Protein 4MI8 (pdb70)

Sequence (313 aa):
SHKKSGTYWATLITAFLKTVSKVEELDCVDSAVLVDVSKIITLTQEFRRHYDSVYRADYGPALKNWKRDLSKLFTSLFVDVINSGRIVGFFDVGRYVCEEVLCPGSWTEDHELLNDCMTHFFIENNLMNHFPLEDSHKKSGTYWATLITAFLKTVSKVEELDCVDSAVLVDVSKIITLTQEFRRHYDSVYRADYGPALKNWKRDLSKLFTSLFVDVINSGRIVGFFDVGRYVCEEVLCPGSWTEDHELLNDCMTHFFIENNLMNHFPLEDHTMENLSRRLKVTEALFDIMSSGTMENLSRRLKVTEALFDIMS

CATH classification: 1.10.437.10

Nearest PDB structures (foldseek):
  4mi8-assembly1_A  TM=1.007E+00  e=7.059E-20  Murid gammaherpesvirus 4
  4mi8-assembly3_B  TM=1.003E+00  e=2.340E-19  Murid gammaherpesvirus 4
  4mi8-assembly3_B-2  TM=1.003E+00  e=2.340E-19  Murid gammaherpesvirus 4
  3bl2-assembly2_B  TM=9.448E-01  e=1.202E-15  Murid gammaherpesvirus 4
  2abo-assembly1_A  TM=8.557E-01  e=5.336E-13  Murid gammaherpesvirus 4

Foldseek 3Di:
DFFDDLVVVLVLLLVLLCVLLQNDDLVRDDPQSSVVSVVLVVLLVVLVVVVVVVDPDDCPVVCLVCVVCVLVVLCVLPVVHQAVSSVSVNVNSLSCCSNPNDDGSDCDPVSVVSSCSSSVCCVVVVSSVHDTDDD/DFQDDLVVVLVLLLCLLCVLLVQDDLVRDDPLSSVVSVVLVVLLVVLVVVVVVVDDDDCPVVCVPCLPCVLVVLCVLPVPHQAVNSVSVVSNVSSCCSNPPDDGNDCDPVSVVSSCSSSVVCVVVVSSRHDDDDDD/DVVVVVVVVVVVVCVVPVDD/DVVVVVVVVVVVVVVCVVPPPD

Secondary structure (DSSP, 8-state):
-B---HHHHHHHHHHHHHHHHT-S-GGGS-HHHHHHHHHHHHHHHHHHHHHHHH-SS-STTTGGGHHHHHHHHHHHHHHS---HHHHHHHHHHHHHIIIIISPTT---HHHHHHHHHHHHHHHHTTGGGG--B--/-B---HHHHHHHHHHHHHHHHT-S-GGGS-HHHHHHHHHHHHHHHHHHHHHHHH-SS-SHHHHTTHHHHHHHHHHHHTSS---HHHHHHHHHHHHHIIIIISPTT---HHHHHHHHHHHHHHHHTTGGGG--B---/-HHHHHHHHHHHHHHHTTT-/--HHHHHHHHHHHHHHHHTTT-

GO terms:
  GO:0030430 host cell cytoplasm (C, EXP)
  GO:0005515 protein binding (F, IPI)

InterPro domains:
  IPR029450 Apoptosis regulator M11 [PF15286] (8-133)
  IPR036834 Bcl-2-like superfamily [G3DSA:1.10.437.10] (1-142)
  IPR036834 Bcl-2-like superfamily [SSF56854] (6-136)

Solvent-accessible surface area: 15278 Å² total; per-residue (Å²): 86,117,118,48,57,20,111,54,0,34,68,0,0,30,7,0,0,8,22,11,4,167,0,26,76,111,133,28,15,87,89,55,9,46,93,9,1,57,72,2,31,68,47,0,90,79,0,41,175,59,3,84,92,73,35,241,50,76,2,16,62,5,3,131,71,10,108,225,41,4,61,147,0,0,73,16,0,12,113,92,61,50,45,50,0,13,0,3,0,0,0,0,0,0,19,13,0,2,76,111,54,11,32,88,31,0,2,8,104,57,0,54,79,0,17,68,33,0,18,94,16,0,70,142,62,64,0,7,80,75,8,70,0,116,131,77,106,112,43,61,20,112,52,0,32,66,0,0,24,10,0,0,0,24,12,4,170,0,24,85,102,137,33,23,93,84,29,10,45,87,2,1,58,76,2,30,70,46,0,90,82,1,38,176,60,2,85,95,72,34,253,51,77,2,17,72,10,0,166,68,14,126,170,14,3,60,80,1,0,79,16,1,15,109,91,58,56,46,49,0,14,0,3,0,0,0,0,0,0,20,13,0,2,74,107,61,19,37,81,23,0,2,18,129,41,0,60,80,0,17,96,35,0,24,113,23,0,62,121,53,72,0,10,75,69,8,69,0,104,80,125,106,31,111,75,6,0,150,63,0,46,48,0,11,61,73,47,34,113,160,138,70,60,71,7,85,67,7,0,150,62,1,40,48,1,11,59,74,44,36,115,168,134

Organism: Murid herpesvirus 4 (NCBI:txid33708)

B-factor: mean 45.77, std 19.41, range [19.36, 130.35]

Structure (mmCIF, N/CA/C/O backbone):
data_4MI8
#
_entry.id   4MI8
#
_cell.length_a   70.598
_cell.length_b   140.844
_cell.length_c   54.038
_cell.angle_alpha   90.00
_cell.angle_beta   127.81
_cell.angle_gamma   90.00
#
_symmetry.space_group_name_H-M   'C 1 2 1'
#
loop_
_entity.id
_entity.type
_entity.pdbx_description
1 polymer 'Bcl-2 homolog (Gene 16?)'
2 polymer Beclin-1
3 non-polymer 'SULFATE ION'
4 water water
#
loop_
_atom_site.group_PDB
_atom_site.id
_atom_site.type_symbol
_atom_site.label_atom_id
_atom_site.label_alt_id
_atom_site.label_comp_id
_atom_site.label_asym_id
_atom_site.label_entity_id
_atom_site.label_seq_id
_atom_site.pdbx_PDB_ins_code
_atom_site.Cartn_x
_atom_site.Cartn_y
_atom_site.Cartn_z
_atom_site.occupancy
_atom_site.B_iso_or_equiv
_atom_site.auth_seq_id
_atom_site.auth_comp_id
_atom_site.auth_asym_id
_atom_site.auth_atom_id
_atom_site.pdbx_PDB_model_num
ATOM 1 N N . SER A 1 3 ? -26.601 43.656 10.158 1.00 94.69 2 SER A N 1
ATOM 2 C CA . SER A 1 3 ? -25.166 43.441 9.821 1.00 100.73 2 SER A CA 1
ATOM 3 C C . SER A 1 3 ? -24.973 42.932 8.386 1.00 102.82 2 SER A C 1
ATOM 4 O O . SER A 1 3 ? -25.752 42.099 7.918 1.00 104.64 2 SER A O 1
ATOM 7 N N . HIS A 1 4 ? -23.919 43.415 7.715 1.00 100.59 3 HIS A N 1
ATOM 8 C CA . HIS A 1 4 ? -23.594 43.029 6.323 1.00 98.03 3 HIS A CA 1
ATOM 9 C C . HIS A 1 4 ? -22.135 43.248 5.991 1.00 89.75 3 HIS A C 1
ATOM 10 O O . HIS A 1 4 ? -21.379 43.848 6.764 1.00 81.16 3 HIS A O 1
ATOM 17 N N . LYS A 1 5 ? -21.749 42.838 4.789 1.00 85.39 4 LYS A N 1
ATOM 18 C CA . LYS A 1 5 ? -20.409 43.016 4.268 1.00 80.36 4 LYS A CA 1
ATOM 19 C C . LYS A 1 5 ? -20.007 44.477 4.206 1.00 80.26 4 LYS A C 1
ATOM 20 O O . LYS A 1 5 ? -20.789 45.308 3.807 1.00 79.32 4 LYS A O 1
ATOM 26 N N . LYS A 1 6 ? -18.770 44.780 4.562 1.00 74.25 5 LYS A N 1
ATOM 27 C CA . LYS A 1 6 ? -18.275 46.136 4.423 1.00 69.96 5 LYS A CA 1
ATOM 28 C C . LYS A 1 6 ? -17.160 46.220 3.403 1.00 65.33 5 LYS A C 1
ATOM 29 O O . LYS A 1 6 ? -16.608 45.235 2.987 1.00 64.45 5 LYS A O 1
ATOM 35 N N . SER A 1 7 ? -16.846 47.429 2.998 1.00 64.45 6 SER A N 1
ATOM 36 C CA . SER A 1 7 ? -15.929 47.654 1.912 1.00 62.83 6 SER A CA 1
ATOM 37 C C . SER A 1 7 ? -14.502 47.508 2.326 1.00 58.86 6 SER A C 1
ATOM 38 O O . SER A 1 7 ? -14.189 47.623 3.471 1.00 54.16 6 SER A O 1
ATOM 41 N N . GLY A 1 8 ? -13.648 47.273 1.346 1.00 58.84 7 GLY A N 1
ATOM 42 C CA . GLY A 1 8 ? -12.232 47.252 1.551 1.00 56.49 7 GLY A CA 1
ATOM 43 C C . GLY A 1 8 ? -11.759 48.561 2.097 1.00 56.61 7 GLY A C 1
ATOM 44 O O . GLY A 1 8 ? -10.837 48.606 2.872 1.00 57.55 7 GLY A O 1
ATOM 45 N N . THR A 1 9 ? -12.401 49.632 1.682 1.00 55.52 8 THR A N 1
ATOM 46 C CA . THR A 1 9 ? -12.042 50.949 2.147 1.00 54.15 8 THR A CA 1
ATOM 47 C C . THR A 1 9 ? -12.288 51.065 3.630 1.00 50.64 8 THR A C 1
ATOM 48 O O . THR A 1 9 ? -11.473 51.542 4.365 1.00 51.35 8 THR A O 1
ATOM 52 N N . TYR A 1 10 ? -13.452 50.656 4.054 1.00 48.83 9 TYR A N 1
ATOM 53 C CA . TYR A 1 10 ? -13.796 50.656 5.470 1.00 45.15 9 TYR A CA 1
ATOM 54 C C . TYR A 1 10 ? -12.857 49.754 6.296 1.00 42.06 9 TYR A C 1
ATOM 55 O O . TYR A 1 10 ? -12.408 50.125 7.404 1.00 38.48 9 TYR A O 1
ATOM 64 N N . TRP A 1 11 ? -12.532 48.595 5.737 1.00 40.19 10 TRP A N 1
ATOM 65 C CA . TRP A 1 11 ? -11.749 47.625 6.422 1.00 37.71 10 TRP A CA 1
ATOM 66 C C . TRP A 1 11 ? -10.334 48.049 6.592 1.00 37.60 10 TRP A C 1
ATOM 67 O O . TRP A 1 11 ? -9.755 47.743 7.636 1.00 34.50 10 TRP A O 1
ATOM 78 N N . ALA A 1 12 ? -9.768 48.780 5.610 1.00 37.84 11 ALA A N 1
ATOM 79 C CA . ALA A 1 12 ? -8.435 49.367 5.745 1.00 35.36 11 ALA A CA 1
ATOM 80 C C . ALA A 1 12 ? -8.396 50.305 6.941 1.00 35.23 11 ALA A C 1
ATOM 81 O O . ALA A 1 12 ? -7.440 50.321 7.706 1.00 35.41 11 ALA A O 1
ATOM 83 N N . THR A 1 13 ? -9.416 51.132 7.076 1.00 34.11 12 THR A N 1
ATOM 84 C CA . THR A 1 13 ? -9.543 52.017 8.247 1.00 36.01 12 THR A CA 1
ATOM 85 C C . THR A 1 13 ? -9.609 51.223 9.572 1.00 31.55 12 THR A C 1
ATOM 86 O O . THR A 1 13 ? -8.926 51.538 10.579 1.00 29.84 12 THR A O 1
ATOM 90 N N . LEU A 1 14 ? -10.433 50.181 9.541 1.00 31.50 13 LEU A N 1
ATOM 91 C CA . LEU A 1 14 ? -10.751 49.410 10.721 1.00 29.63 13 LEU A CA 1
ATOM 92 C C . LEU A 1 14 ? -9.494 48.645 11.156 1.00 29.22 13 LEU A C 1
ATOM 93 O O . LEU A 1 14 ? -9.154 48.584 12.363 1.00 29.60 13 LEU A O 1
ATOM 98 N N . ILE A 1 15 ? -8.753 48.095 10.190 1.00 29.08 14 ILE A N 1
ATOM 99 C CA . ILE A 1 15 ? -7.523 47.389 10.551 1.00 27.82 14 ILE A CA 1
ATOM 100 C C . ILE A 1 15 ? -6.475 48.280 11.244 1.00 28.48 14 ILE A C 1
ATOM 101 O O . ILE A 1 15 ? -5.764 47.884 12.257 1.00 26.65 14 ILE A O 1
ATOM 106 N N . THR A 1 16 ? -6.314 49.493 10.686 1.00 29.66 15 THR A N 1
ATOM 107 C CA . THR A 1 16 ? -5.337 50.397 11.260 1.00 30.29 15 THR A CA 1
ATOM 108 C C . THR A 1 16 ? -5.814 50.812 12.668 1.00 30.81 15 THR A C 1
ATOM 109 O O . THR A 1 16 ? -5.012 50.903 13.592 1.00 31.92 15 THR A O 1
ATOM 113 N N . ALA A 1 17 ? -7.113 51.091 12.835 1.00 30.04 16 ALA A N 1
ATOM 114 C CA . ALA A 1 17 ? -7.612 51.517 14.153 1.00 29.93 16 ALA A CA 1
ATOM 115 C C . ALA A 1 17 ? -7.468 50.334 15.109 1.00 28.70 16 ALA A C 1
ATOM 116 O O . ALA A 1 17 ? -7.081 50.534 16.266 1.00 29.62 16 ALA A O 1
ATOM 118 N N . PHE A 1 18 ? -7.611 49.095 14.583 1.00 27.49 17 PHE A N 1
ATOM 119 C CA . PHE A 1 18 ? -7.457 47.879 15.414 1.00 25.71 17 PHE A CA 1
ATOM 120 C C . PHE A 1 18 ? -6.029 47.813 15.900 1.00 26.68 17 PHE A C 1
ATOM 121 O O . PHE A 1 18 ? -5.825 47.665 17.103 1.00 27.41 17 PHE A O 1
ATOM 129 N N . LEU A 1 19 ? -5.059 47.918 14.988 1.00 26.72 18 LEU A N 1
ATOM 130 C CA . LEU A 1 19 ? -3.617 47.843 15.365 1.00 29.59 18 LEU A CA 1
ATOM 131 C C . LEU A 1 19 ? -3.170 49.013 16.291 1.00 31.78 18 LEU A C 1
ATOM 132 O O . LEU A 1 19 ? -2.366 48.809 17.229 1.00 35.34 18 LEU A O 1
ATOM 137 N N . LYS A 1 20 ? -3.664 50.214 16.032 1.00 31.91 19 LYS A N 1
ATOM 138 C CA . LYS A 1 20 ? -3.261 51.382 16.850 1.00 35.98 19 LYS A CA 1
ATOM 139 C C . LYS A 1 20 ? -3.828 51.183 18.242 1.00 40.90 19 LYS A C 1
ATOM 140 O O . LYS A 1 20 ? -3.119 51.429 19.246 1.00 45.63 19 LYS A O 1
ATOM 146 N N . THR A 1 21 ? -5.079 50.695 18.316 1.00 38.74 20 THR A N 1
ATOM 147 C CA . THR A 1 21 ? -5.724 50.459 19.625 1.00 39.47 20 THR A CA 1
ATOM 148 C C . THR A 1 21 ? -4.953 49.430 20.423 1.00 40.37 20 THR A C 1
ATOM 149 O O . THR A 1 21 ? -4.685 49.682 21.570 1.00 44.19 20 THR A O 1
ATOM 153 N N . VAL A 1 22 ? -4.609 48.268 19.853 1.00 38.48 21 VAL A N 1
ATOM 154 C CA . VAL A 1 22 ? -3.942 47.227 20.624 1.00 33.98 21 VAL A CA 1
ATOM 155 C C . VAL A 1 22 ? -2.482 47.613 20.872 1.00 41.63 21 VAL A C 1
ATOM 156 O O . VAL A 1 22 ? -1.836 47.126 21.825 1.00 41.55 21 VAL A O 1
ATOM 160 N N . SER A 1 23 ? -1.944 48.496 20.023 1.00 44.80 22 SER A N 1
ATOM 161 C CA . SER A 1 23 ? -0.633 49.109 20.302 1.00 47.13 22 SER A CA 1
ATOM 162 C C . SER A 1 23 ? -0.673 50.293 21.285 1.00 50.96 22 SER A C 1
ATOM 163 O O . SER A 1 23 ? 0.366 50.765 21.747 1.00 54.04 22 SER A O 1
ATOM 166 N N . LYS A 1 24 ? -1.873 50.761 21.611 1.00 52.02 23 LYS A N 1
ATOM 167 C CA . LYS A 1 24 ? -2.031 51.885 22.540 1.00 58.27 23 LYS A CA 1
ATOM 168 C C . LYS A 1 24 ? -1.417 53.166 21.967 1.00 58.71 23 LYS A C 1
ATOM 169 O O . LYS A 1 24 ? -0.703 53.862 22.674 1.00 62.76 23 LYS A O 1
ATOM 175 N N . VAL A 1 25 ? -1.676 53.449 20.687 1.00 56.00 24 VAL A N 1
ATOM 176 C CA . VAL A 1 25 ? -1.312 54.712 20.069 1.00 54.90 24 VAL A CA 1
ATOM 177 C C . VAL A 1 25 ? -2.537 55.432 19.453 1.00 60.20 24 VAL A C 1
ATOM 178 O O . VAL A 1 25 ? -2.438 56.158 18.445 1.00 58.55 24 VAL A O 1
ATOM 182 N N . GLU A 1 26 ? -3.700 55.240 20.067 1.00 61.43 25 GLU A N 1
ATOM 183 C CA . GLU A 1 26 ? -4.870 56.045 19.738 1.00 64.42 25 GLU A CA 1
ATOM 184 C C . GLU A 1 26 ? -5.810 56.078 20.937 1.00 69.71 25 GLU A C 1
ATOM 185 O O . GLU A 1 26 ? -6.330 55.033 21.347 1.00 67.90 25 GLU A O 1
ATOM 191 N N . GLU A 1 27 ? -6.002 57.286 21.486 1.00 76.36 26 GLU A N 1
ATOM 192 C CA . GLU A 1 27 ? -7.009 57.583 22.521 1.00 75.40 26 GLU A CA 1
ATOM 193 C C . GLU A 1 27 ? -8.406 57.209 22.063 1.00 75.71 26 GLU A C 1
ATOM 194 O O . GLU A 1 27 ? -8.825 57.502 20.916 1.00 72.28 26 GLU A O 1
ATOM 200 N N . LEU A 1 28 ? -9.125 56.572 22.984 1.00 74.55 27 LEU A N 1
ATOM 201 C CA . LEU A 1 28 ? -10.453 56.026 22.696 1.00 72.17 27 LEU A CA 1
ATOM 202 C C . LEU A 1 28 ? -11.340 57.164 22.175 1.00 68.46 27 LEU A C 1
ATOM 203 O O . LEU A 1 28 ? -12.033 57.033 21.164 1.00 63.78 27 LEU A O 1
ATOM 208 N N . ASP A 1 29 ? -11.269 58.285 22.882 1.00 71.96 28 ASP A N 1
ATOM 209 C CA . ASP A 1 29 ? -11.740 59.581 22.405 1.00 75.64 28 ASP A CA 1
ATOM 210 C C . ASP A 1 29 ? -11.514 59.901 20.959 1.00 75.71 28 ASP A C 1
ATOM 211 O O . ASP A 1 29 ? -12.383 60.497 20.324 1.00 81.44 28 ASP A O 1
ATOM 216 N N . CYS A 1 30 ? -10.346 59.535 20.442 1.00 72.56 29 CYS A N 1
ATOM 217 C CA . CYS A 1 30 ? -9.871 60.102 19.189 1.00 70.34 29 CYS A CA 1
ATOM 218 C C . CYS A 1 30 ? -10.431 59.297 18.056 1.00 67.00 29 CYS A C 1
ATOM 219 O O . CYS A 1 30 ? -10.418 59.748 16.910 1.00 67.29 29 CYS 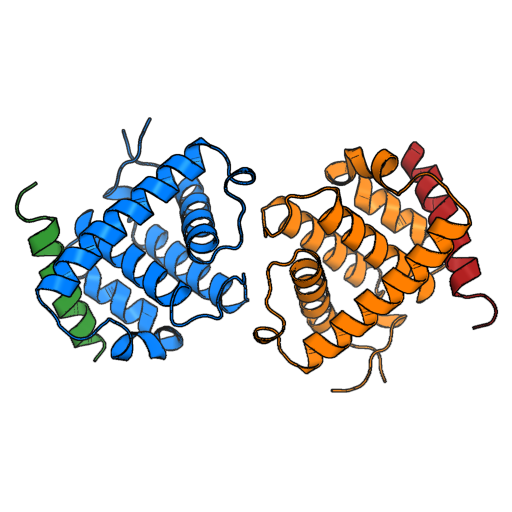A O 1
ATOM 222 N N . VAL A 1 31 ? -10.922 58.095 18.360 1.00 59.50 30 VAL A N 1
ATOM 223 C CA . VAL A 1 31 ? -11.436 57.216 17.310 1.00 55.79 30 VAL A CA 1
ATOM 224 C C . VAL A 1 31 ? -12.892 57.600 16.982 1.00 51.98 30 VAL A C 1
ATOM 225 O O . VAL A 1 31 ? -13.659 57.920 17.876 1.00 51.79 30 VAL A O 1
ATOM 229 N N . ASP A 1 32 ? -13.282 57.539 15.719 1.00 48.20 31 ASP A N 1
ATOM 230 C CA . ASP A 1 32 ? -14.677 57.601 15.381 1.00 49.17 31 ASP A CA 1
ATOM 231 C C . ASP A 1 32 ? -15.470 56.508 16.172 1.00 49.41 31 ASP A C 1
ATOM 232 O O . ASP A 1 32 ? -15.104 55.329 16.139 1.00 48.44 31 ASP A O 1
ATOM 237 N N . SER A 1 33 ? -16.565 56.899 16.846 1.00 50.36 32 SER A N 1
ATOM 238 C CA . SER A 1 33 ? -17.406 55.949 17.640 1.00 51.51 32 SER A CA 1
ATOM 239 C C . SER A 1 33 ? -17.691 54.594 17.029 1.00 46.57 32 SER A C 1
ATOM 240 O O . SER A 1 33 ? -17.432 53.585 17.633 1.00 46.88 32 SER A O 1
ATOM 243 N N . ALA A 1 34 ? -18.241 54.594 15.818 1.00 49.12 33 ALA A N 1
ATOM 244 C CA . ALA A 1 34 ? -18.631 53.373 15.085 1.00 50.09 33 ALA A CA 1
ATOM 245 C C . ALA A 1 34 ? -17.422 52.517 14.788 1.00 47.53 33 ALA A C 1
ATOM 246 O O . ALA A 1 34 ? -17.508 51.292 14.801 1.00 46.88 33 ALA A O 1
ATOM 248 N N . VAL A 1 35 ? -16.298 53.170 14.489 1.00 44.08 34 VAL A N 1
ATOM 249 C CA . VAL A 1 35 ? -15.088 52.433 14.276 1.00 39.92 34 VAL A CA 1
ATOM 250 C C . VAL A 1 35 ? -14.655 51.853 15.642 1.00 38.72 34 VAL A C 1
ATOM 251 O O . VAL A 1 35 ? -14.184 50.731 15.726 1.00 34.11 34 VAL A O 1
ATOM 255 N N . LEU A 1 36 ? -14.770 52.642 16.706 1.00 37.51 35 LEU A N 1
ATOM 256 C CA . LEU A 1 36 ? -14.356 52.126 17.998 1.00 37.47 35 LEU A CA 1
ATOM 257 C C . LEU A 1 36 ? -15.225 50.874 18.389 1.00 35.39 35 LEU A C 1
ATOM 258 O O . LEU A 1 36 ? -14.778 49.930 19.065 1.00 32.60 35 LEU A O 1
ATOM 263 N N . VAL A 1 37 ? -16.465 50.870 17.933 1.00 35.03 36 VAL A N 1
ATOM 264 C CA . VAL A 1 37 ? -17.331 49.702 18.170 1.00 34.63 36 VAL A CA 1
ATOM 265 C C . VAL A 1 37 ? -16.744 48.429 17.503 1.00 32.04 36 VAL A C 1
ATOM 266 O O . VAL A 1 37 ? -16.656 47.372 18.154 1.00 29.99 36 VAL A O 1
ATOM 270 N N . ASP A 1 38 ? -16.365 48.556 16.247 1.00 31.74 37 ASP A N 1
ATOM 271 C CA . ASP A 1 38 ? -15.918 47.424 15.437 1.00 31.89 37 ASP A CA 1
ATOM 272 C C . ASP A 1 38 ? -14.587 46.964 15.919 1.00 27.44 37 ASP A C 1
ATOM 273 O O . ASP A 1 38 ? -14.333 45.765 15.992 1.00 27.71 37 ASP A O 1
ATOM 278 N N . VAL A 1 39 ? -13.742 47.929 16.286 1.00 28.07 38 VAL A N 1
ATOM 279 C CA . VAL A 1 39 ? -12.445 47.620 16.870 1.00 25.97 38 VAL A CA 1
ATOM 280 C C . VAL A 1 39 ? -12.626 46.742 18.100 1.00 25.60 38 VAL A C 1
ATOM 281 O O . VAL A 1 39 ? -12.028 45.673 18.174 1.00 25.22 38 VAL A O 1
ATOM 285 N N . SER A 1 40 ? -13.493 47.150 19.039 1.00 27.10 39 SER A N 1
ATOM 286 C CA . SER A 1 40 ? -13.711 46.434 20.279 1.00 27.30 39 SER A CA 1
ATOM 287 C C . SER A 1 40 ? -14.300 45.055 19.977 1.00 26.22 39 SER A C 1
ATOM 288 O O . SER A 1 40 ? -14.003 44.024 20.654 1.00 25.81 39 SER A O 1
ATOM 291 N N . LYS A 1 41 ? -15.132 44.995 18.938 1.00 25.28 40 LYS A N 1
ATOM 292 C CA . LYS A 1 41 ? -15.699 43.733 18.615 1.00 26.42 40 LYS A CA 1
ATOM 293 C C . LYS A 1 41 ? -14.561 42.739 18.196 1.00 24.36 40 LYS A C 1
ATOM 294 O O . LYS A 1 41 ? -14.498 41.589 18.650 1.00 24.77 40 LYS A O 1
ATOM 300 N N . ILE A 1 42 ? -13.627 43.207 17.378 1.00 23.71 41 ILE A N 1
ATOM 301 C CA . ILE A 1 42 ? -12.567 42.333 16.911 1.00 21.55 41 ILE A CA 1
ATOM 302 C C . ILE A 1 42 ? -11.607 42.024 18.051 1.00 21.40 41 ILE A C 1
ATOM 303 O O . ILE A 1 42 ? -11.206 40.889 18.185 1.00 21.48 41 ILE A O 1
ATOM 308 N N . ILE A 1 43 ? -11.270 42.987 18.916 1.00 21.35 42 ILE A N 1
ATOM 309 C CA . ILE A 1 43 ? -10.359 42.645 20.007 1.00 22.23 42 ILE A CA 1
ATOM 310 C C . ILE A 1 43 ? -11.041 41.592 20.893 1.00 22.44 42 ILE A C 1
ATOM 311 O O . ILE A 1 43 ? -10.402 40.603 21.262 1.00 24.25 42 ILE A O 1
ATOM 316 N N . THR A 1 44 ? -12.331 41.754 21.187 1.00 23.10 43 THR A N 1
ATOM 317 C CA . THR A 1 44 ? -13.073 40.752 22.042 1.00 23.61 43 THR A CA 1
ATOM 318 C C . THR A 1 44 ? -13.058 39.343 21.368 1.00 23.28 43 THR A C 1
ATOM 319 O O . THR A 1 44 ? -12.788 38.357 22.018 1.00 24.37 43 THR A O 1
ATOM 323 N N . LEU A 1 45 ? -13.317 39.238 20.055 1.00 23.33 44 LEU A N 1
ATOM 324 C CA . LEU A 1 45 ? -13.245 37.915 19.393 1.00 21.44 44 LEU A CA 1
ATOM 325 C C . LEU A 1 45 ? -11.825 37.354 19.559 1.00 22.21 44 LEU A C 1
ATOM 326 O O . LEU A 1 45 ? -11.627 36.181 19.906 1.00 22.52 44 LEU A O 1
ATOM 331 N N . THR A 1 46 ? -10.798 38.195 19.340 1.00 23.07 45 THR A N 1
ATOM 332 C CA . THR A 1 46 ? -9.421 37.676 19.485 1.00 21.19 45 THR A CA 1
ATOM 333 C C . THR A 1 46 ? -9.136 37.193 20.883 1.00 21.63 45 THR A C 1
ATOM 334 O O . THR A 1 46 ? -8.429 36.211 21.064 1.00 23.50 45 THR A O 1
ATOM 338 N N . GLN A 1 47 ? -9.671 37.864 21.892 1.00 23.69 46 GLN A N 1
ATOM 339 C CA . GLN A 1 47 ? -9.445 37.425 23.256 1.00 25.35 46 GLN A CA 1
ATOM 340 C C . GLN A 1 47 ? -10.118 36.102 23.503 1.00 25.12 46 GLN A C 1
ATOM 341 O O . GLN A 1 47 ? -9.562 35.245 24.181 1.00 27.78 46 GLN A O 1
ATOM 347 N N . GLU A 1 48 ? -11.277 35.907 22.933 1.00 25.57 47 GLU A N 1
ATOM 348 C CA . GLU A 1 48 ? -11.978 34.630 23.069 1.00 28.80 47 GLU A CA 1
ATOM 349 C C . GLU A 1 48 ? -11.205 33.517 22.354 1.00 28.18 47 GLU A C 1
ATOM 350 O O . GLU A 1 48 ? -11.031 32.391 22.872 1.00 27.70 47 GLU A O 1
ATOM 356 N N . PHE A 1 49 ? -10.723 33.843 21.153 1.00 25.00 48 PHE A N 1
ATOM 357 C CA . PHE A 1 49 ? -9.950 32.863 20.361 1.00 23.16 48 PHE A CA 1
ATOM 358 C C . PHE A 1 49 ? -8.643 32.502 21.139 1.00 24.33 48 PHE A C 1
ATOM 359 O O . PHE A 1 49 ? -8.276 31.348 21.266 1.00 25.21 48 PHE A O 1
ATOM 367 N N . ARG A 1 50 ? -7.956 33.481 21.679 1.00 24.72 49 ARG A N 1
ATOM 368 C CA . ARG A 1 50 ? -6.749 33.231 22.523 1.00 25.82 49 ARG A CA 1
ATOM 369 C C . ARG A 1 50 ? -7.006 32.389 23.770 1.00 29.05 49 ARG A C 1
ATOM 370 O O . ARG A 1 50 ? -6.169 31.562 24.116 1.00 30.55 49 ARG A O 1
ATOM 378 N N . ARG A 1 51 ? -8.177 32.529 24.414 1.00 30.65 50 ARG A N 1
ATOM 379 C CA . ARG A 1 51 ? -8.4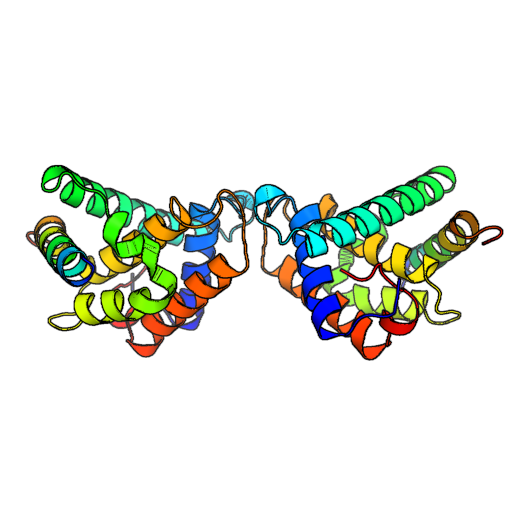94 31.697 25.576 1.00 35.61 50 ARG A CA 1
ATOM 380 C C . ARG A 1 51 ? -8.600 30.222 25.168 1.00 32.93 50 ARG A C 1
ATOM 381 O O . ARG A 1 51 ? -8.164 29.343 25.877 1.00 31.57 50 ARG A O 1
ATOM 389 N N . HIS A 1 52 ? -9.159 29.949 24.006 1.00 32.18 51 HIS A N 1
ATOM 390 C CA . HIS A 1 52 ? -9.185 28.526 23.568 1.00 31.42 51 HIS A CA 1
ATOM 391 C C . HIS A 1 52 ? -7.804 28.027 23.229 1.00 31.33 51 HIS A C 1
ATOM 392 O O . HIS A 1 52 ? -7.457 26.914 23.558 1.00 31.07 51 HIS A O 1
ATOM 399 N N . TYR A 1 53 ? -7.009 28.840 22.525 1.00 28.61 52 TYR A N 1
ATOM 400 C CA . TYR A 1 53 ? -5.664 28.425 22.248 1.00 29.23 52 TYR A CA 1
ATOM 401 C C . TYR A 1 53 ? -4.941 28.090 23.558 1.00 30.65 52 TYR A C 1
ATOM 402 O O . TYR A 1 53 ? -4.335 27.024 23.664 1.00 31.68 52 TYR A O 1
ATOM 411 N N . ASP A 1 54 ? -4.982 29.002 24.514 1.00 31.94 53 ASP A N 1
ATOM 412 C CA . ASP A 1 54 ? -4.271 28.889 25.769 1.00 33.54 53 ASP A CA 1
ATOM 413 C C . ASP A 1 54 ? -4.748 27.730 26.612 1.00 35.73 53 ASP A C 1
ATOM 414 O O . ASP A 1 54 ? -4.043 27.301 27.456 1.00 36.34 53 ASP A O 1
ATOM 419 N N . SER A 1 55 ? -5.956 27.265 26.384 1.00 34.36 54 SER A N 1
ATOM 420 C CA . SER A 1 55 ? -6.480 26.179 27.178 1.00 39.27 54 SER A CA 1
ATOM 421 C C . SER A 1 55 ? -6.022 24.820 26.683 1.00 38.22 54 SER A C 1
ATOM 422 O O . SER A 1 55 ? -6.194 23.858 27.340 1.00 41.10 54 SER A O 1
ATOM 425 N N . VAL A 1 56 ? -5.410 24.788 25.524 1.00 35.16 55 VAL A N 1
ATOM 426 C CA . VAL A 1 56 ? -5.017 23.582 24.845 1.00 34.30 55 VAL A CA 1
ATOM 427 C C . VAL A 1 56 ? -3.520 23.551 24.754 1.00 35.06 55 VAL A C 1
ATOM 428 O O . VAL A 1 56 ? -2.940 22.534 24.892 1.00 35.51 55 VAL A O 1
ATOM 432 N N . TYR A 1 57 ? -2.900 24.691 24.514 1.00 34.88 56 TYR A N 1
ATOM 433 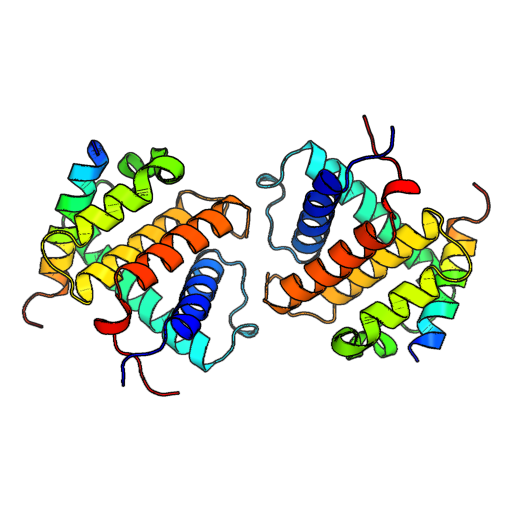C CA . TYR A 1 57 ? -1.487 24.728 24.268 1.00 36.95 56 TYR A CA 1
ATOM 434 C C . TYR A 1 57 ? -0.756 25.557 25.287 1.00 41.45 56 TYR A C 1
ATOM 435 O O . TYR A 1 57 ? -1.201 26.585 25.702 1.00 42.06 56 TYR A O 1
ATOM 444 N N . ARG A 1 58 ? 0.379 25.071 25.715 1.00 45.07 57 ARG A N 1
ATOM 445 C CA . ARG A 1 58 ? 1.165 25.777 26.699 1.00 49.59 57 ARG A CA 1
ATOM 446 C C . ARG A 1 58 ? 2.021 26.905 26.113 1.00 49.01 57 ARG A C 1
ATOM 447 O O . ARG A 1 58 ? 2.080 27.983 26.695 1.00 46.86 57 ARG A O 1
ATOM 455 N N . ALA A 1 59 ? 2.706 26.682 24.998 1.00 47.94 58 ALA A N 1
ATOM 456 C CA . ALA A 1 59 ? 3.482 27.769 24.428 1.00 48.68 58 ALA A CA 1
ATOM 457 C C . ALA A 1 59 ? 2.591 28.798 23.767 1.00 47.63 58 ALA A C 1
ATOM 458 O O . ALA A 1 59 ? 1.510 28.490 23.248 1.00 44.33 58 ALA A O 1
ATOM 460 N N . ASP A 1 60 ? 3.086 30.030 23.801 1.00 48.21 59 ASP A N 1
ATOM 461 C CA . ASP A 1 60 ? 2.471 31.137 23.151 1.00 48.05 59 ASP A CA 1
ATOM 462 C C . ASP A 1 60 ? 2.985 31.183 21.719 1.00 44.81 59 ASP A C 1
ATOM 463 O O . ASP A 1 60 ? 3.719 30.298 21.279 1.00 42.26 59 ASP A O 1
ATOM 468 N N . TYR A 1 61 ? 2.528 32.177 20.980 1.00 42.14 60 TYR A N 1
ATOM 469 C CA . TYR A 1 61 ? 2.844 32.276 19.541 1.00 43.87 60 TYR A CA 1
ATOM 470 C C . TYR A 1 61 ? 4.295 32.743 19.301 1.00 47.77 60 TYR A C 1
ATOM 471 O O . TYR A 1 61 ? 4.785 32.750 18.164 1.00 51.16 60 TYR A O 1
ATOM 480 N N . GLY A 1 62 ? 4.937 33.197 20.376 1.00 50.51 61 GLY A N 1
ATOM 481 C CA . GLY A 1 62 ? 6.204 33.902 20.317 1.00 55.43 61 GLY A CA 1
ATOM 482 C C . GLY A 1 62 ? 7.442 33.179 19.855 1.00 59.98 61 GLY A C 1
ATOM 483 O O . GLY A 1 62 ? 8.450 33.813 19.649 1.00 66.91 61 GLY A O 1
ATOM 484 N N . PRO A 1 63 ? 7.420 31.844 19.749 1.00 62.94 62 PRO A N 1
ATOM 485 C CA . PRO A 1 63 ? 8.582 31.323 19.033 1.00 65.07 62 PRO A CA 1
ATOM 486 C C . PRO A 1 63 ? 8.432 31.256 17.501 1.00 65.14 62 PRO A C 1
ATOM 487 O O . PRO A 1 63 ? 9.437 31.212 16.830 1.00 70.82 62 PRO A O 1
ATOM 491 N N . ALA A 1 64 ? 7.225 31.266 16.939 1.00 60.82 63 ALA A N 1
ATOM 492 C CA . ALA A 1 64 ? 7.081 31.304 15.470 1.00 63.58 63 ALA A CA 1
ATOM 493 C C . ALA A 1 64 ? 7.075 32.746 14.889 1.00 70.13 63 ALA A C 1
ATOM 494 O O . ALA A 1 64 ? 7.616 33.018 13.816 1.00 75.07 63 ALA A O 1
ATOM 496 N N . LEU A 1 65 ? 6.477 33.665 15.644 1.00 68.48 64 LEU A N 1
ATOM 497 C CA . LEU A 1 65 ? 6.202 35.033 15.238 1.00 67.91 64 LEU A CA 1
ATOM 498 C C . LEU A 1 65 ? 7.345 36.009 15.510 1.00 74.09 64 LEU A C 1
ATOM 499 O O . LEU A 1 65 ? 7.311 37.136 15.033 1.00 72.28 64 LEU A O 1
ATOM 504 N N . LYS A 1 66 ? 8.319 35.619 16.323 1.00 77.25 65 LYS A N 1
ATOM 505 C CA . LYS A 1 66 ? 9.530 36.406 16.408 1.00 78.91 65 LYS A CA 1
ATOM 506 C C . LYS A 1 66 ? 10.046 36.676 14.996 1.00 79.61 65 LYS A C 1
ATOM 507 O O . LYS A 1 66 ? 10.674 37.678 14.787 1.00 82.66 65 LYS A O 1
ATOM 513 N N . ASN A 1 67 ? 9.760 35.805 14.029 1.00 79.88 66 ASN A N 1
ATOM 514 C CA . ASN A 1 67 ? 10.227 36.019 12.654 1.00 82.39 66 ASN A CA 1
ATOM 515 C C . ASN A 1 67 ? 9.146 36.452 11.687 1.00 76.20 66 ASN A C 1
ATOM 516 O O . ASN A 1 67 ? 9.242 36.198 10.490 1.00 75.14 66 ASN A O 1
ATOM 521 N N . TRP A 1 68 ? 8.117 37.105 12.217 1.00 74.16 67 TRP A N 1
ATOM 522 C CA . TRP A 1 68 ? 6.987 37.591 11.435 1.00 67.77 67 TRP A CA 1
ATOM 523 C C . TRP A 1 68 ? 7.454 38.364 10.250 1.00 69.81 67 TRP A C 1
ATOM 524 O O . TRP A 1 68 ? 6.852 38.313 9.176 1.00 72.01 67 TRP A O 1
ATOM 535 N N . LYS A 1 69 ? 8.535 39.106 10.442 1.00 75.11 68 LYS A N 1
ATOM 536 C CA . LYS A 1 69 ? 9.180 39.841 9.351 1.00 78.58 68 LYS A CA 1
ATOM 537 C C . LYS A 1 69 ? 9.126 39.212 7.928 1.00 82.39 68 LYS A C 1
ATOM 538 O O . LYS A 1 69 ? 8.535 39.818 7.013 1.00 83.77 68 LYS A O 1
ATOM 544 N N . ARG A 1 70 ? 9.705 38.010 7.764 1.00 80.32 69 ARG A N 1
ATOM 545 C CA . ARG A 1 70 ? 9.716 37.289 6.480 1.00 83.69 69 ARG A CA 1
ATOM 546 C C . ARG A 1 70 ? 8.608 36.243 6.340 1.00 83.08 69 ARG A C 1
ATOM 547 O O . ARG A 1 70 ? 8.212 35.910 5.231 1.00 83.77 69 ARG A O 1
ATOM 555 N N . ASP A 1 71 ? 8.093 35.758 7.476 1.00 81.32 70 ASP A N 1
ATOM 556 C CA . ASP A 1 71 ? 7.150 34.632 7.528 1.00 76.25 70 ASP A CA 1
ATOM 557 C C . ASP A 1 71 ? 5.678 34.975 7.689 1.00 68.23 70 ASP A C 1
ATOM 558 O O . ASP A 1 71 ? 4.822 34.073 7.569 1.00 59.24 70 ASP A O 1
ATOM 563 N N . LEU A 1 72 ? 5.362 36.238 8.005 1.00 62.53 71 LEU A N 1
ATOM 564 C CA . LEU A 1 72 ? 3.989 36.556 8.356 1.00 55.43 71 LEU A CA 1
ATOM 565 C C . LEU A 1 72 ? 3.077 36.178 7.221 1.00 56.06 71 LEU A C 1
ATOM 566 O O . LEU A 1 72 ? 2.051 35.553 7.445 1.00 53.80 71 LEU A O 1
ATOM 571 N N . SER A 1 73 ? 3.461 36.507 5.998 1.00 60.00 72 SER A N 1
ATOM 572 C CA . SER A 1 73 ? 2.563 36.269 4.862 1.00 64.66 72 SER A CA 1
ATOM 573 C C . SER A 1 73 ? 2.396 34.762 4.568 1.00 62.51 72 SER A C 1
ATOM 574 O O . SER A 1 73 ? 1.386 34.306 3.977 1.00 60.59 72 SER A O 1
ATOM 577 N N . LYS A 1 74 ? 3.372 33.993 5.037 1.00 63.04 73 LYS A N 1
ATOM 578 C CA . LYS A 1 74 ? 3.376 32.531 4.866 1.00 65.57 73 LYS A CA 1
ATOM 579 C C . LYS A 1 74 ? 2.358 31.967 5.904 1.00 58.46 73 LYS A C 1
ATOM 580 O O . LYS A 1 74 ? 1.378 31.293 5.521 1.00 57.22 73 LYS A O 1
ATOM 586 N N . LEU A 1 75 ? 2.530 32.327 7.186 1.00 53.03 74 LEU A N 1
ATOM 587 C CA . LEU A 1 75 ? 1.506 32.015 8.177 1.00 48.10 74 LEU A CA 1
ATOM 588 C C . LEU A 1 75 ? 0.125 32.353 7.651 1.00 46.93 74 LEU A C 1
ATOM 589 O O . LEU A 1 75 ? -0.748 31.481 7.669 1.00 43.68 74 LEU A O 1
ATOM 594 N N . PHE A 1 76 ? -0.059 33.580 7.112 1.00 47.08 75 PHE A N 1
ATOM 595 C CA . PHE A 1 76 ? -1.426 34.024 6.734 1.00 45.14 75 PHE A CA 1
ATOM 596 C C . PHE A 1 76 ? -1.955 33.130 5.652 1.00 48.63 75 PHE A C 1
ATOM 597 O O . PHE A 1 76 ? -3.112 32.698 5.707 1.00 49.80 75 PHE A O 1
ATOM 605 N N . THR A 1 77 ? -1.118 32.842 4.648 1.00 53.53 76 THR A N 1
ATOM 606 C CA . THR A 1 77 ? -1.582 31.978 3.562 1.00 56.17 76 THR A CA 1
ATOM 607 C C . THR A 1 77 ? -1.956 30.534 4.029 1.00 54.81 76 THR A C 1
ATOM 608 O O . THR A 1 77 ? -2.997 30.016 3.593 1.00 54.53 76 THR A O 1
ATOM 612 N N . SER A 1 78 ? -1.169 29.903 4.918 1.00 53.04 77 SER A N 1
ATOM 613 C CA . SER A 1 78 ? -1.585 28.559 5.436 1.00 55.92 77 SER A CA 1
ATOM 614 C C . SER A 1 78 ? -2.878 28.622 6.192 1.00 55.31 77 SER A C 1
ATOM 615 O O . SER A 1 78 ? -3.793 27.822 5.962 1.00 55.95 77 SER A O 1
ATOM 618 N N . LEU A 1 79 ? -3.005 29.667 7.008 1.00 52.78 78 LEU A N 1
ATOM 619 C CA . LEU A 1 79 ? -4.215 29.872 7.762 1.00 47.15 78 LEU A CA 1
ATOM 620 C C . LEU A 1 79 ? -5.499 29.931 6.870 1.00 48.96 78 LEU A C 1
ATOM 621 O O . LEU A 1 79 ? -6.613 29.636 7.360 1.00 48.38 78 LEU A O 1
ATOM 626 N N . PHE A 1 80 ? -5.385 30.264 5.563 1.00 51.04 79 PHE A N 1
ATOM 627 C CA . PHE A 1 80 ? -6.620 30.295 4.725 1.00 52.10 79 PHE A CA 1
ATOM 628 C C . PHE A 1 80 ? -6.658 29.253 3.574 1.00 60.32 79 PHE A C 1
ATOM 629 O O . PHE A 1 80 ? -7.635 29.192 2.757 1.00 60.31 79 PHE A O 1
ATOM 637 N N . VAL A 1 81 ? -5.611 28.412 3.531 1.00 62.91 80 VAL A N 1
ATOM 638 C CA . VAL A 1 81 ? -5.458 27.439 2.413 1.00 70.37 80 VAL A CA 1
ATOM 639 C C . VAL A 1 81 ? -6.683 26.583 2.326 1.00 72.05 80 VAL A C 1
ATOM 640 O O . VAL A 1 81 ? -7.472 26.703 1.375 1.00 79.13 80 VAL A O 1
ATOM 644 N N . ASP A 1 82 ? -6.845 25.748 3.348 1.00 66.80 81 ASP A N 1
ATOM 645 C CA . ASP A 1 82 ? -7.947 24.804 3.403 1.00 67.46 81 ASP A CA 1
ATOM 646 C C . ASP A 1 82 ? -9.367 25.421 3.517 1.00 65.64 81 ASP A C 1
ATOM 647 O O . ASP A 1 82 ? -10.307 24.823 3.024 1.00 67.92 81 ASP A O 1
ATOM 652 N N . VAL A 1 83 ? -9.536 26.594 4.143 1.00 62.60 82 VAL A N 1
ATOM 653 C CA . VAL A 1 83 ? -10.879 27.234 4.248 1.00 57.73 82 VAL A CA 1
ATOM 654 C C . VAL A 1 83 ? -10.821 28.723 4.658 1.00 55.94 82 VAL A C 1
ATOM 655 O O . VAL A 1 83 ? -9.861 29.166 5.334 1.00 50.09 82 VAL A O 1
ATOM 659 N N . ILE A 1 84 ? -11.840 29.480 4.228 1.00 56.34 83 ILE A N 1
ATOM 660 C CA . ILE A 1 84 ? -12.087 30.841 4.729 1.00 55.08 83 ILE A CA 1
ATOM 661 C C . ILE A 1 84 ? -13.388 30.885 5.517 1.00 51.80 83 ILE A C 1
ATOM 662 O O . ILE A 1 84 ? -14.486 30.632 4.981 1.00 55.36 83 ILE A O 1
ATOM 667 N N . ASN A 1 85 ? -13.258 31.199 6.797 1.00 45.08 84 ASN A N 1
ATOM 668 C CA . ASN A 1 85 ? -14.437 31.465 7.595 1.00 42.35 84 ASN A CA 1
ATOM 669 C C . ASN A 1 85 ? -14.106 32.530 8.622 1.00 38.11 84 ASN A C 1
ATOM 670 O O . ASN A 1 85 ? -12.969 33.011 8.685 1.00 35.20 84 ASN A O 1
ATOM 675 N N . SER A 1 86 ? -15.077 32.938 9.422 1.00 36.70 85 SER A N 1
ATOM 676 C CA . SER A 1 86 ? -14.798 34.081 10.270 1.00 33.86 85 SER A CA 1
ATOM 677 C C . SER A 1 86 ? -13.887 33.730 11.424 1.00 30.87 85 SER A C 1
ATOM 678 O O . SER A 1 86 ? -13.223 34.583 11.935 1.00 30.77 85 SER A O 1
ATOM 681 N N . GLY A 1 87 ? -13.839 32.470 11.814 1.00 30.07 86 GLY A N 1
ATOM 682 C CA . GLY A 1 87 ? -12.957 32.002 12.847 1.00 26.50 86 GLY A CA 1
ATOM 683 C C . GLY A 1 87 ? -11.515 32.058 12.400 1.00 27.73 86 GLY A C 1
ATOM 684 O O . GLY A 1 87 ? -10.607 32.344 13.230 1.00 24.03 86 GLY A O 1
ATOM 685 N N . ARG A 1 88 ? -11.252 31.761 11.104 1.00 28.90 87 ARG A N 1
ATOM 686 C CA . ARG A 1 88 ? -9.875 31.932 10.569 1.00 27.74 87 ARG A CA 1
ATOM 687 C C . ARG A 1 88 ? -9.526 33.405 10.534 1.00 26.81 87 ARG A C 1
ATOM 688 O O . ARG A 1 88 ? -8.408 33.867 10.901 1.00 25.54 87 ARG A O 1
ATOM 696 N N . ILE A 1 89 ? -10.466 34.205 10.078 1.00 27.11 88 ILE A N 1
ATOM 697 C CA . ILE A 1 89 ? -10.252 35.641 10.221 1.00 27.57 88 ILE A CA 1
ATOM 698 C C . ILE A 1 89 ? -9.951 36.126 11.672 1.00 25.25 88 ILE A C 1
ATOM 699 O O . ILE A 1 89 ? -9.042 36.983 11.892 1.00 24.78 88 ILE A O 1
ATOM 704 N N . VAL A 1 90 ? -10.674 35.620 12.672 1.00 22.10 89 VAL A N 1
ATOM 705 C CA . VAL A 1 90 ? -10.384 36.096 13.989 1.00 20.85 89 VAL A CA 1
ATOM 706 C C . VAL A 1 90 ? -8.951 35.680 14.379 1.00 19.63 89 VAL A C 1
ATOM 707 O O . VAL A 1 90 ? -8.234 36.424 14.966 1.00 20.94 89 VAL A O 1
ATOM 711 N N . GLY A 1 91 ? -8.530 34.482 14.019 1.00 20.64 90 GLY A N 1
ATOM 712 C CA . GLY A 1 91 ? -7.141 34.029 14.245 1.00 22.21 90 GLY A CA 1
ATOM 713 C C . GLY A 1 91 ? -6.100 34.965 13.586 1.00 24.57 90 GLY A C 1
ATOM 714 O O . GLY A 1 91 ? -5.030 35.254 14.184 1.00 24.32 90 GLY A O 1
ATOM 715 N N . PHE A 1 92 ? -6.389 35.391 12.337 1.00 25.54 91 PHE A N 1
ATOM 716 C CA . PHE A 1 92 ? -5.579 36.362 11.600 1.00 27.14 91 PHE A CA 1
ATOM 717 C C . PHE A 1 92 ? -5.405 37.648 12.462 1.00 27.86 91 PHE A C 1
ATOM 718 O O . PHE A 1 92 ? -4.287 38.228 12.635 1.00 29.55 91 PHE A O 1
ATOM 726 N N . PHE A 1 93 ? -6.510 38.125 12.993 1.00 24.29 92 PHE A N 1
ATOM 727 C CA . PHE A 1 93 ? -6.383 39.334 13.788 1.00 22.52 92 PHE A CA 1
ATOM 728 C C . PHE A 1 93 ? -5.643 39.058 15.059 1.00 22.87 92 PHE A C 1
ATOM 729 O O . PHE A 1 93 ? -5.003 39.968 15.579 1.00 23.67 92 PHE A O 1
ATOM 737 N N . ASP A 1 94 ? -5.763 37.855 15.633 1.00 23.18 93 ASP A N 1
ATOM 738 C CA . ASP A 1 94 ? -5.088 37.619 16.957 1.00 22.64 93 ASP A CA 1
ATOM 739 C C . ASP A 1 94 ? -3.631 37.481 16.715 1.00 24.37 93 ASP A C 1
ATOM 740 O O . ASP A 1 94 ? -2.795 37.774 17.603 1.00 25.31 93 ASP A O 1
ATOM 745 N N . VAL A 1 95 ? -3.269 36.921 15.546 1.00 24.81 94 VAL A N 1
ATOM 746 C CA . VAL A 1 95 ? -1.814 36.957 15.209 1.00 27.37 94 VAL A CA 1
ATOM 747 C C . VAL A 1 95 ? -1.283 38.387 15.146 1.00 28.40 94 VAL A C 1
ATOM 748 O O . VAL A 1 95 ? -0.214 38.717 15.758 1.00 30.86 94 VAL A O 1
ATOM 752 N N . GLY A 1 96 ? -2.021 39.266 14.451 1.00 27.08 95 GLY A N 1
ATOM 753 C CA . GLY A 1 96 ? -1.601 40.698 14.373 1.00 26.78 95 GLY A CA 1
ATOM 754 C C . GLY A 1 96 ? -1.604 41.340 15.772 1.00 28.90 95 GLY A C 1
ATOM 755 O O . GLY A 1 96 ? -0.753 42.188 16.064 1.00 32.66 95 GLY A O 1
ATOM 756 N N . ARG A 1 97 ? -2.556 40.969 16.640 1.00 26.27 96 ARG A N 1
ATOM 757 C CA . ARG A 1 97 ? -2.577 41.513 17.984 1.00 28.83 96 ARG A CA 1
ATOM 758 C C . ARG A 1 97 ? -1.376 41.062 18.785 1.00 32.32 96 ARG A C 1
ATOM 759 O O . ARG A 1 97 ? -0.830 41.852 19.549 1.00 35.89 96 ARG A O 1
ATOM 767 N N . TYR A 1 98 ? -0.990 39.775 18.625 1.00 34.82 97 TYR A N 1
ATOM 768 C CA . TYR A 1 98 ? 0.187 39.234 19.294 1.00 36.11 97 TYR A CA 1
ATOM 769 C C . TYR A 1 98 ? 1.404 40.060 18.852 1.00 37.45 97 TYR A C 1
ATOM 770 O O . TYR A 1 98 ? 2.123 40.562 19.707 1.00 42.09 97 TYR A O 1
ATOM 779 N N . VAL A 1 99 ? 1.658 40.153 17.542 1.00 36.47 98 VAL A N 1
ATOM 780 C CA . VAL A 1 99 ? 2.808 40.903 17.046 1.00 38.25 98 VAL A CA 1
ATOM 781 C C . VAL A 1 99 ? 2.865 42.315 17.699 1.00 40.68 98 VAL A C 1
ATOM 782 O O . VAL A 1 99 ? 3.857 42.651 18.370 1.00 44.33 98 VAL A O 1
ATOM 786 N N . CYS A 1 100 ? 1.799 43.102 17.578 1.00 38.40 99 CYS A N 1
ATOM 787 C CA . CYS A 1 100 ? 1.758 44.403 18.264 1.00 39.26 99 CYS A CA 1
ATOM 788 C C . CYS A 1 100 ? 2.086 44.299 19.728 1.00 42.76 99 CYS A C 1
ATOM 789 O O . CYS A 1 100 ? 2.788 45.148 20.239 1.00 43.46 99 CYS A O 1
ATOM 792 N N . GLU A 1 101 ? 1.534 43.342 20.432 1.00 40.57 100 GLU A N 1
ATOM 793 C CA . GLU A 1 101 ? 1.537 43.426 21.866 1.00 43.80 100 GLU A CA 1
ATOM 794 C C . GLU A 1 101 ? 2.764 42.795 22.504 1.00 49.80 100 GLU A C 1
ATOM 795 O O . GLU A 1 101 ? 2.986 42.956 23.680 1.00 50.21 100 GLU A O 1
ATOM 801 N N . GLU A 1 102 ? 3.550 42.070 21.732 1.00 51.57 101 GLU A N 1
ATOM 802 C CA . GLU A 1 102 ? 4.691 41.382 22.299 1.00 55.10 101 GLU A CA 1
ATOM 803 C C . GLU A 1 102 ? 5.929 41.325 21.480 1.00 58.23 101 GLU A C 1
ATOM 804 O O . GLU A 1 102 ? 6.96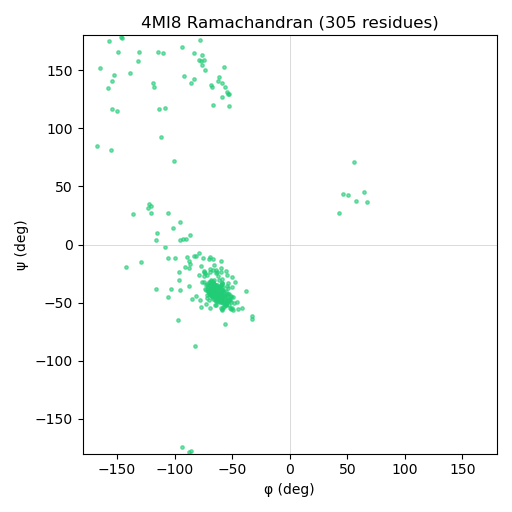8 41.072 22.014 1.00 66.61 101 GLU A O 1
ATOM 810 N N . VAL A 1 103 ? 5.822 41.528 20.189 1.00 54.24 102 VAL A N 1
ATOM 811 C CA . VAL A 1 103 ? 6.984 41.553 19.358 1.00 53.27 102 VAL A CA 1
ATOM 812 C C . VAL A 1 103 ? 7.440 42.984 19.121 1.00 56.57 102 VAL A C 1
ATOM 813 O O . VAL A 1 103 ? 8.496 43.349 19.583 1.00 59.88 102 VAL A O 1
ATOM 817 N N . LEU A 1 104 ? 6.621 43.783 18.433 1.00 55.10 103 LEU A N 1
ATOM 818 C CA . LEU A 1 104 ? 6.878 45.194 18.199 1.00 52.93 103 LEU A CA 1
ATOM 819 C C . LEU A 1 104 ? 7.057 46.001 19.486 1.00 56.34 103 LEU A C 1
ATOM 820 O O . LEU A 1 104 ? 6.527 45.701 20.542 1.00 56.45 103 LEU A O 1
ATOM 825 N N . CYS A 1 105 ? 7.805 47.070 19.354 1.00 61.39 104 CYS A N 1
ATOM 826 C CA . CYS A 1 105 ? 8.017 48.034 20.393 1.00 66.36 104 CYS A CA 1
ATOM 827 C C . CYS A 1 105 ? 6.667 48.553 20.928 1.00 61.93 104 CYS A C 1
ATOM 828 O O . CYS A 1 105 ? 5.780 48.969 20.152 1.00 55.30 104 CYS A O 1
ATOM 831 N N . PRO A 1 106 ? 6.512 48.564 22.263 1.00 64.72 105 PRO A N 1
ATOM 832 C CA . PRO A 1 106 ? 5.212 48.834 22.888 1.00 63.68 105 PRO A CA 1
ATOM 833 C C . PRO A 1 106 ? 4.800 50.322 22.887 1.00 66.46 105 PRO A C 1
ATOM 834 O O . PRO A 1 106 ? 5.655 51.196 22.691 1.00 74.61 105 PRO A O 1
ATOM 838 N N . GLY A 1 107 ? 3.506 50.587 23.107 1.00 61.86 106 GLY A N 1
ATOM 839 C CA . GLY A 1 107 ? 2.910 51.927 23.143 1.00 59.07 106 GLY A CA 1
ATOM 840 C C . GLY A 1 107 ? 3.386 52.885 22.063 1.00 58.45 106 GLY A C 1
ATOM 841 O O . GLY A 1 107 ? 3.372 54.080 22.267 1.00 63.41 106 GLY A O 1
ATOM 842 N N . SER A 1 108 ? 3.806 52.357 20.918 1.00 58.28 107 SER A N 1
ATOM 843 C CA . SER A 1 108 ? 4.331 53.209 19.854 1.00 59.40 107 SER A CA 1
ATOM 844 C C . SER A 1 108 ? 3.859 52.805 18.459 1.00 54.89 107 SER A C 1
ATOM 845 O O . SER A 1 108 ? 3.650 51.626 18.177 1.00 54.04 107 SER A O 1
ATOM 848 N N . TRP A 1 109 ? 3.701 53.801 17.591 1.00 52.88 108 TRP A N 1
ATOM 849 C CA . TRP A 1 109 ? 3.334 53.570 16.207 1.00 50.85 108 TRP A CA 1
ATOM 850 C C . TRP A 1 109 ? 4.558 53.651 15.345 1.00 53.72 108 TRP A C 1
ATOM 851 O O . TRP A 1 109 ? 4.751 54.626 14.588 1.00 55.59 108 TRP A O 1
ATOM 862 N N . THR A 1 110 ? 5.405 52.633 15.451 1.00 53.02 109 THR A N 1
ATOM 863 C CA . THR A 1 110 ? 6.693 52.600 14.751 1.00 57.08 109 THR A CA 1
ATOM 864 C C . THR A 1 110 ? 6.462 52.239 13.318 1.00 57.60 109 THR A C 1
ATOM 865 O O . THR A 1 110 ? 5.329 51.904 12.928 1.00 54.26 109 THR A O 1
ATOM 869 N N . GLU A 1 111 ? 7.548 52.261 12.564 1.00 61.69 110 GLU A N 1
ATOM 870 C CA . GLU A 1 111 ? 7.528 51.980 11.143 1.00 65.26 110 GLU A CA 1
ATOM 871 C C . GLU A 1 111 ? 7.200 50.533 10.838 1.00 62.33 110 GLU A C 1
ATOM 872 O O . GLU A 1 111 ? 6.653 50.263 9.785 1.00 60.74 110 GLU A O 1
ATOM 878 N N . ASP A 1 112 ? 7.584 49.623 11.737 1.00 60.42 111 ASP A N 1
ATOM 879 C CA . ASP A 1 112 ? 7.218 48.212 11.672 1.00 60.31 111 ASP A CA 1
ATOM 880 C C . ASP A 1 112 ? 5.730 47.978 11.911 1.00 55.68 111 ASP A C 1
ATOM 881 O O . ASP A 1 112 ? 5.156 47.076 11.296 1.00 51.61 111 ASP A O 1
ATOM 886 N N . HIS A 1 113 ? 5.127 48.753 12.816 1.00 50.65 112 HIS A N 1
ATOM 887 C CA . HIS A 1 113 ? 3.672 48.768 12.897 1.00 47.95 112 HIS A CA 1
ATOM 888 C C . HIS A 1 113 ? 3.022 49.051 11.587 1.00 49.50 112 HIS A C 1
ATOM 889 O O . HIS A 1 113 ? 2.035 48.393 11.225 1.00 46.76 112 HIS A O 1
ATOM 896 N N . GLU A 1 114 ? 3.576 50.014 10.851 1.00 51.93 113 GLU A N 1
ATOM 897 C CA . GLU A 1 114 ? 3.054 50.418 9.541 1.00 53.19 113 GLU A CA 1
ATOM 898 C C . GLU A 1 114 ? 3.198 49.305 8.550 1.00 50.28 113 GLU A C 1
ATOM 899 O O . GLU A 1 114 ? 2.357 49.116 7.725 1.00 51.02 113 GLU A O 1
ATOM 905 N N . LEU A 1 115 ? 4.261 48.536 8.687 1.00 52.94 114 LEU A N 1
ATOM 906 C CA . LEU A 1 115 ? 4.549 47.362 7.852 1.00 54.31 114 LEU A CA 1
ATOM 907 C C . LEU A 1 115 ? 3.604 46.192 8.175 1.00 49.70 114 LEU A C 1
ATOM 908 O O . LEU A 1 115 ? 3.022 45.530 7.288 1.00 49.22 114 LEU A O 1
ATOM 913 N N . LEU A 1 116 ? 3.435 45.949 9.467 1.00 45.87 115 LEU A N 1
ATOM 914 C CA . LEU A 1 116 ? 2.380 45.023 9.948 1.00 43.58 115 LEU A CA 1
ATOM 915 C C . LEU A 1 116 ? 0.995 45.404 9.371 1.00 39.84 115 LEU A C 1
ATOM 916 O O . LEU A 1 116 ? 0.278 44.555 8.814 1.00 41.44 115 LEU A O 1
ATOM 921 N N . ASN A 1 117 ? 0.659 46.694 9.479 1.00 41.40 116 ASN A N 1
ATOM 922 C CA . ASN A 1 117 ? -0.585 47.237 8.927 1.00 41.09 116 ASN A CA 1
ATOM 923 C C . ASN A 1 117 ? -0.776 46.875 7.470 1.00 43.99 116 ASN A C 1
ATOM 924 O O . ASN A 1 117 ? -1.795 46.276 7.131 1.00 43.11 116 ASN A O 1
ATOM 929 N N . ASP A 1 118 ? 0.237 47.200 6.631 1.00 48.95 117 ASP A N 1
ATOM 930 C CA . ASP A 1 118 ? 0.214 47.023 5.190 1.00 49.11 117 ASP A CA 1
ATOM 931 C C . ASP A 1 118 ? -0.003 45.605 4.813 1.00 46.07 117 ASP A C 1
ATOM 932 O O . ASP A 1 118 ? -0.898 45.279 4.013 1.00 46.38 117 ASP A O 1
ATOM 937 N N . CYS A 1 119 ? 0.875 44.766 5.352 1.00 44.52 118 CYS A N 1
ATOM 938 C CA . CYS A 1 119 ? 0.797 43.324 5.180 1.00 47.76 118 CYS A CA 1
ATOM 939 C C . CYS A 1 119 ? -0.630 42.813 5.520 1.00 45.77 118 CYS A C 1
ATOM 940 O O . CYS A 1 119 ? -1.309 42.181 4.624 1.00 44.75 118 CYS A O 1
ATOM 943 N N . MET A 1 120 ? -1.119 43.142 6.743 1.00 38.68 119 MET A N 1
ATOM 944 C CA . MET A 1 120 ? -2.473 42.642 7.121 1.00 36.85 119 MET A CA 1
ATOM 945 C C . MET A 1 120 ? -3.512 43.224 6.203 1.00 36.91 119 MET A C 1
ATOM 946 O O . MET A 1 120 ? -4.414 42.504 5.771 1.00 38.17 119 MET A O 1
ATOM 951 N N . THR A 1 121 ? -3.396 44.513 5.901 1.00 37.70 120 THR A N 1
ATOM 952 C CA . THR A 1 121 ? -4.356 45.188 5.035 1.00 39.52 120 THR A CA 1
ATOM 953 C C . THR A 1 121 ? -4.291 44.666 3.603 1.00 45.16 120 THR A C 1
ATOM 954 O O . THR A 1 121 ? -5.311 44.577 2.919 1.00 47.20 120 THR A O 1
ATOM 958 N N . HIS A 1 122 ? -3.088 44.324 3.154 1.00 49.48 121 HIS A N 1
ATOM 959 C CA . HIS A 1 122 ? -2.889 43.833 1.804 1.00 56.42 121 HIS A CA 1
ATOM 960 C C . HIS A 1 122 ? -3.369 42.419 1.653 1.00 57.07 121 HIS A C 1
ATOM 961 O O . HIS A 1 122 ? -3.750 41.988 0.543 1.00 58.91 121 HIS A O 1
ATOM 968 N N . PHE A 1 123 ? -3.359 41.674 2.753 1.00 50.44 122 PHE A N 1
ATOM 969 C CA . PHE A 1 123 ? -3.775 40.322 2.740 1.00 48.07 122 PHE A CA 1
ATOM 970 C C . PHE A 1 123 ? -5.278 40.267 2.892 1.00 47.81 122 PHE A C 1
ATOM 971 O O . PHE A 1 123 ? -5.933 39.528 2.168 1.00 49.63 122 PHE A O 1
ATOM 979 N N . PHE A 1 124 ? -5.831 41.030 3.856 1.00 43.54 123 PHE A N 1
ATOM 980 C CA . PHE A 1 124 ? -7.277 41.004 4.078 1.00 42.36 123 PHE A CA 1
ATOM 981 C C . PHE A 1 124 ? -7.960 41.336 2.730 1.00 46.36 123 PHE A C 1
ATOM 982 O O . PHE A 1 124 ? -8.870 40.625 2.284 1.00 46.23 123 PHE A O 1
ATOM 990 N N . ILE A 1 125 ? -7.536 42.427 2.105 1.00 47.91 124 ILE A N 1
ATOM 991 C CA . ILE A 1 125 ? -8.155 42.825 0.836 1.00 55.37 124 ILE A CA 1
ATOM 992 C C . ILE A 1 125 ? -7.847 41.882 -0.336 1.00 57.12 124 ILE A C 1
ATOM 993 O O . ILE A 1 125 ? -8.786 41.356 -0.922 1.00 58.14 124 ILE A O 1
ATOM 998 N N . GLU A 1 126 ? -6.572 41.623 -0.629 1.00 57.99 125 GLU A N 1
ATOM 999 C CA . GLU A 1 126 ? -6.223 40.763 -1.766 1.00 65.24 125 GLU A CA 1
ATOM 1000 C C . GLU A 1 126 ? -6.941 39.426 -1.661 1.00 66.21 125 GLU A C 1
ATOM 1001 O O . GLU A 1 126 ? -7.359 38.893 -2.678 1.00 66.80 125 GLU A O 1
ATOM 1007 N N . ASN A 1 127 ? -7.161 38.926 -0.439 1.00 62.10 126 ASN A N 1
ATOM 1008 C CA . ASN A 1 127 ? -7.887 37.666 -0.255 1.00 59.80 126 ASN A CA 1
ATOM 1009 C C . ASN A 1 127 ? -9.378 37.815 -0.109 1.00 57.78 126 ASN A C 1
ATOM 1010 O O . ASN A 1 127 ? -10.080 36.848 0.139 1.00 59.24 126 ASN A O 1
ATOM 1015 N N . ASN A 1 128 ? -9.882 39.021 -0.262 1.00 58.32 127 ASN A N 1
ATOM 1016 C CA . ASN A 1 128 ? -11.308 39.247 -0.053 1.00 57.23 127 ASN A CA 1
ATOM 1017 C C . ASN A 1 128 ? -11.823 38.693 1.276 1.00 53.25 127 ASN A C 1
ATOM 1018 O O . ASN A 1 128 ? -12.878 38.099 1.334 1.00 55.53 127 ASN A O 1
ATOM 1023 N N . LEU A 1 129 ? -11.073 38.873 2.356 1.00 49.50 128 LEU A N 1
ATOM 1024 C CA . LEU A 1 129 ? -11.591 38.481 3.707 1.00 47.67 128 LEU A CA 1
ATOM 1025 C C . LEU A 1 129 ? -12.879 39.188 4.134 1.00 47.65 128 LEU A C 1
ATOM 1026 O O . LEU A 1 129 ? -13.612 38.680 4.976 1.00 46.94 128 LEU A O 1
ATOM 1031 N N . MET A 1 130 ? -13.143 40.366 3.563 1.00 51.21 129 MET A N 1
ATOM 1032 C CA . MET A 1 130 ? -14.369 41.130 3.885 1.00 56.16 129 MET A CA 1
ATOM 1033 C C . MET A 1 130 ? -15.558 40.291 3.554 1.00 61.19 129 MET A C 1
ATOM 1034 O O . MET A 1 130 ? -16.590 40.412 4.216 1.00 61.24 129 MET A O 1
ATOM 1039 N N . ASN A 1 131 ? -15.377 39.417 2.550 1.00 64.95 130 ASN A N 1
ATOM 1040 C CA . ASN A 1 131 ? -16.384 38.435 2.131 1.00 71.65 130 ASN A CA 1
ATOM 1041 C C . ASN A 1 131 ? -16.945 37.493 3.219 1.00 71.59 130 ASN A C 1
ATOM 1042 O O . ASN A 1 131 ? -18.066 37.016 3.068 1.00 76.88 130 ASN A O 1
ATOM 1047 N N . HIS A 1 132 ? -16.192 37.233 4.274 1.00 69.03 131 HIS A N 1
ATOM 1048 C CA . HIS A 1 132 ? -16.574 36.256 5.271 1.00 68.38 131 HIS A CA 1
ATOM 1049 C C . HIS A 1 132 ? -16.681 36.790 6.674 1.00 63.71 131 HIS A C 1
ATOM 1050 O O . HIS A 1 132 ? -16.365 36.101 7.636 1.00 62.49 131 HIS A O 1
ATOM 1057 N N . PHE A 1 133 ? -17.125 38.018 6.825 1.00 62.60 132 PHE A N 1
ATOM 1058 C CA . PHE A 1 133 ? -17.074 38.668 8.109 1.00 60.71 132 PHE A CA 1
ATOM 1059 C C . PHE A 1 133 ? -17.901 39.917 8.087 1.00 61.94 132 PHE A C 1
ATOM 1060 O O . PHE A 1 133 ? -17.383 40.983 7.868 1.00 60.73 132 PHE A O 1
ATOM 1068 N N . PRO A 1 134 ? -19.195 39.812 8.313 1.00 65.53 133 PRO A N 1
ATOM 1069 C CA . PRO A 1 134 ? -19.982 41.042 8.190 1.00 63.85 133 PRO A CA 1
ATOM 1070 C C . PRO A 1 134 ? -19.921 41.847 9.446 1.00 62.83 133 PRO A C 1
ATOM 1071 O O . PRO A 1 134 ? -19.541 41.318 10.453 1.00 61.82 133 PRO A O 1
ATOM 1075 N N . LEU A 1 135 ? -20.318 43.106 9.380 1.00 64.60 134 LEU A N 1
ATOM 1076 C CA . LEU A 1 135 ? -20.285 44.007 10.558 1.00 66.58 134 LEU A CA 1
ATOM 1077 C C . LEU A 1 135 ? -21.625 44.736 10.745 1.00 70.61 134 LEU A C 1
ATOM 1078 O O . LEU A 1 135 ? -22.431 44.776 9.819 1.00 71.75 134 LEU A O 1
ATOM 1083 N N . GLU A 1 136 ? -21.788 45.319 11.908 1.00 77.69 135 GLU A N 1
ATOM 1084 C CA . GLU A 1 136 ? -23.014 45.946 12.319 1.00 85.76 135 GLU A CA 1
ATOM 1085 C C . GLU A 1 136 ? -23.432 47.108 11.472 1.00 88.90 135 GLU A C 1
ATOM 1086 O O . GLU A 1 136 ? -22.642 47.929 11.064 1.00 88.98 135 GLU A O 1
ATOM 1092 N N . ASP A 1 137 ? -24.729 47.157 11.250 1.00 95.97 136 ASP A N 1
ATOM 1093 C CA . ASP A 1 137 ? -25.378 48.208 10.511 1.00 103.79 136 ASP A CA 1
ATOM 1094 C C . ASP A 1 137 ? -24.8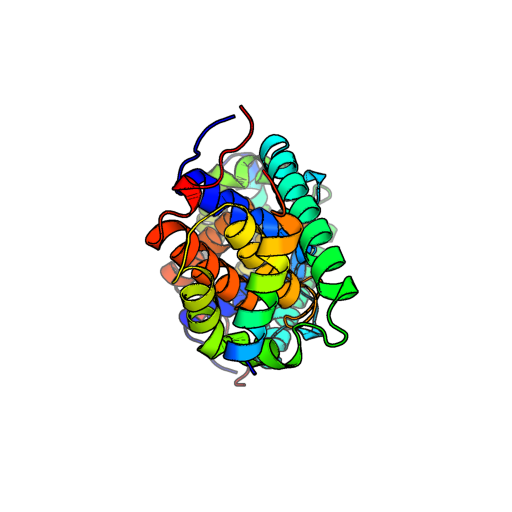79 48.200 9.076 1.00 105.11 136 ASP A C 1
ATOM 1095 O O . ASP A 1 137 ? -25.720 48.456 8.159 1.00 105.81 136 ASP A O 1
ATOM 1100 N N . SER B 1 3 ? 29.150 68.350 10.728 1.00 66.80 2 SER B N 1
ATOM 1101 C CA . SER B 1 3 ? 27.722 68.590 10.239 1.00 67.02 2 SER B CA 1
ATOM 1102 C C . SER B 1 3 ? 27.546 69.054 8.773 1.00 65.23 2 SER B C 1
ATOM 1103 O O . SER B 1 3 ? 28.312 69.895 8.308 1.00 62.49 2 SER B O 1
ATOM 1106 N N . HIS B 1 4 ? 26.519 68.513 8.081 1.00 58.73 3 HIS B N 1
ATOM 1107 C CA . HIS B 1 4 ? 26.331 68.702 6.645 1.00 57.72 3 HIS B CA 1
ATOM 1108 C C . HIS B 1 4 ? 24.889 68.674 6.297 1.00 54.60 3 HIS B C 1
ATOM 1109 O O . HIS B 1 4 ? 24.068 68.213 7.094 1.00 51.80 3 HIS B O 1
ATOM 1116 N N . LYS B 1 5 ? 24.574 69.118 5.079 1.00 50.48 4 LYS B N 1
ATOM 1117 C CA . LYS B 1 5 ? 23.208 69.060 4.546 1.00 52.06 4 LYS B CA 1
ATOM 1118 C C . LYS B 1 5 ? 22.802 67.589 4.292 1.00 50.49 4 LYS B C 1
ATOM 1119 O O . LYS B 1 5 ? 23.619 66.780 3.814 1.00 52.87 4 LYS B O 1
ATOM 1125 N N . LYS B 1 6 ? 21.578 67.234 4.655 1.00 42.66 5 LYS B N 1
ATOM 1126 C CA . LYS B 1 6 ? 21.110 65.867 4.469 1.00 41.06 5 LYS B CA 1
ATOM 1127 C C . LYS B 1 6 ? 20.032 65.815 3.361 1.00 42.95 5 LYS B C 1
ATOM 1128 O O . LYS B 1 6 ? 19.433 66.860 2.991 1.00 41.21 5 LYS B O 1
ATOM 1134 N N . SER B 1 7 ? 19.749 64.594 2.877 1.00 40.37 6 SER B N 1
ATOM 1135 C CA . SER B 1 7 ? 18.839 64.375 1.771 1.00 39.61 6 SER B CA 1
ATOM 1136 C C . SER B 1 7 ? 17.366 64.551 2.165 1.00 40.61 6 SER B C 1
ATOM 1137 O O . SER B 1 7 ? 16.975 64.447 3.377 1.00 40.24 6 SER B O 1
ATOM 1140 N N . GLY B 1 8 ? 16.538 64.811 1.135 1.00 39.78 7 GLY B N 1
ATOM 1141 C CA . GLY B 1 8 ? 15.091 64.904 1.342 1.00 36.90 7 GLY B CA 1
ATOM 1142 C C . GLY B 1 8 ? 14.522 63.667 2.039 1.00 37.88 7 GLY B C 1
ATOM 1143 O O . GLY B 1 8 ? 13.695 63.728 2.960 1.00 37.06 7 GLY B O 1
ATOM 1144 N N . THR B 1 9 ? 15.004 62.527 1.585 1.00 41.26 8 THR B N 1
ATOM 1145 C CA . THR B 1 9 ? 14.612 61.236 2.083 1.00 40.64 8 THR B CA 1
ATOM 1146 C C . THR B 1 9 ? 14.790 61.145 3.586 1.00 39.83 8 THR B C 1
ATOM 1147 O O . THR B 1 9 ? 13.863 60.711 4.316 1.00 40.52 8 THR B O 1
ATOM 1151 N N . TYR B 1 10 ? 15.981 61.538 4.041 1.00 36.47 9 TYR B N 1
ATOM 1152 C CA . TYR B 1 10 ? 16.323 61.488 5.453 1.00 36.48 9 TYR B CA 1
ATOM 1153 C C . TYR B 1 10 ? 15.454 62.519 6.165 1.00 34.97 9 TYR B C 1
ATOM 1154 O O . TYR B 1 10 ? 14.938 62.243 7.257 1.00 35.41 9 TYR B O 1
ATOM 1163 N N . TRP B 1 11 ? 15.303 63.712 5.579 1.00 32.46 10 TRP B N 1
ATOM 1164 C CA . TRP B 1 11 ? 14.466 64.661 6.240 1.00 30.27 10 TRP B CA 1
ATOM 1165 C C . TRP B 1 11 ? 13.033 64.188 6.370 1.00 32.23 10 TRP B C 1
ATOM 1166 O O . TRP B 1 11 ? 12.426 64.413 7.447 1.00 30.14 10 TRP B O 1
ATOM 1177 N N . ALA B 1 12 ? 12.491 63.475 5.343 1.00 30.41 11 ALA B N 1
ATOM 1178 C CA . ALA B 1 12 ? 11.190 62.817 5.473 1.00 30.57 11 ALA B CA 1
ATOM 1179 C C . ALA B 1 12 ? 11.095 61.963 6.706 1.00 34.32 11 ALA B C 1
ATOM 1180 O O . ALA B 1 12 ? 10.111 62.063 7.475 1.00 33.46 11 ALA B O 1
ATOM 1182 N N . THR B 1 13 ? 12.110 61.106 6.916 1.00 34.72 12 THR B N 1
ATOM 1183 C CA . THR B 1 13 ? 12.126 60.223 8.112 1.00 35.01 12 THR B CA 1
ATOM 1184 C C . THR B 1 13 ? 12.201 61.066 9.385 1.00 33.75 12 THR B C 1
ATOM 1185 O O . THR B 1 13 ? 11.600 60.757 10.437 1.00 34.74 12 THR B O 1
ATOM 1189 N N . LEU B 1 14 ? 12.983 62.128 9.300 1.00 32.25 13 LEU B N 1
ATOM 1190 C CA . LEU B 1 14 ? 13.243 62.929 10.464 1.00 31.22 13 LEU B CA 1
ATOM 1191 C C . LEU B 1 14 ? 11.953 63.682 10.936 1.00 30.16 13 LEU B C 1
ATOM 1192 O O . LEU B 1 14 ? 11.611 63.768 12.162 1.00 28.74 13 LEU B O 1
ATOM 1197 N N . ILE B 1 15 ? 11.220 64.217 9.955 1.00 28.43 14 ILE B N 1
ATOM 1198 C CA . ILE B 1 15 ? 9.979 64.928 10.241 1.00 28.47 14 ILE B CA 1
ATOM 1199 C C . ILE B 1 15 ? 8.901 63.984 10.886 1.00 30.81 14 ILE B C 1
ATOM 1200 O O . ILE B 1 15 ? 8.178 64.378 11.841 1.00 30.24 14 ILE B O 1
ATOM 1205 N N . THR B 1 16 ? 8.765 62.755 10.365 1.00 29.37 15 THR B N 1
ATOM 1206 C CA . THR B 1 16 ? 7.794 61.816 10.893 1.00 29.26 15 THR B CA 1
ATOM 1207 C C . THR B 1 16 ? 8.149 61.483 12.362 1.00 30.72 15 THR B C 1
ATOM 1208 O O . THR B 1 16 ? 7.291 61.548 13.291 1.00 31.73 15 THR B O 1
ATOM 1212 N N . ALA B 1 17 ? 9.420 61.162 12.588 1.00 29.75 16 ALA B N 1
ATOM 1213 C CA . ALA B 1 17 ? 9.902 60.884 13.944 1.00 31.02 16 ALA B CA 1
ATOM 1214 C C . ALA B 1 17 ? 9.659 62.114 14.875 1.00 31.13 16 ALA B C 1
ATOM 1215 O O . ALA B 1 17 ? 9.084 61.956 16.000 1.00 32.34 16 ALA B O 1
ATOM 1217 N N . PHE B 1 18 ? 9.958 63.327 14.369 1.00 29.52 17 PHE B N 1
ATOM 1218 C CA . PHE B 1 18 ? 9.676 64.535 15.146 1.00 27.94 17 PHE B CA 1
ATOM 1219 C C . PHE B 1 18 ? 8.216 64.570 15.542 1.00 27.53 17 PHE B C 1
ATOM 1220 O O . PHE B 1 18 ? 7.870 64.777 16.710 1.00 27.99 17 PHE B O 1
ATOM 1228 N N . LEU B 1 19 ? 7.328 64.399 14.555 1.00 28.09 18 LEU B N 1
ATOM 1229 C CA . LEU B 1 19 ? 5.899 64.569 14.827 1.00 27.71 18 LEU B CA 1
ATOM 1230 C C . LEU B 1 19 ? 5.391 63.461 15.791 1.00 31.67 18 LEU B C 1
ATOM 1231 O O . LEU B 1 19 ? 4.500 63.732 16.629 1.00 32.84 18 LEU B O 1
ATOM 1236 N N . LYS B 1 20 ? 5.923 62.231 15.659 1.00 30.62 19 LYS B N 1
ATOM 1237 C CA . LYS B 1 20 ? 5.460 61.115 16.466 1.00 33.40 19 LYS B CA 1
ATOM 1238 C C . LYS B 1 20 ? 5.985 61.309 17.888 1.00 36.91 19 LYS B C 1
ATOM 1239 O O . LYS B 1 20 ? 5.274 61.097 18.872 1.00 39.42 19 LYS B O 1
ATOM 1245 N N . THR B 1 21 ? 7.213 61.793 17.998 1.00 36.99 20 THR B N 1
ATOM 1246 C CA . THR B 1 21 ? 7.771 61.998 19.317 1.00 39.10 20 THR B CA 1
ATOM 1247 C C . THR B 1 21 ? 6.993 63.074 20.070 1.00 42.49 20 THR B C 1
ATOM 1248 O O . THR B 1 21 ? 6.575 62.840 21.211 1.00 40.09 20 THR B O 1
ATOM 1252 N N . VAL B 1 22 ? 6.811 64.258 19.452 1.00 40.26 21 VAL B N 1
ATOM 1253 C CA . VAL B 1 22 ? 6.020 65.296 20.127 1.00 36.65 21 VAL B CA 1
ATOM 1254 C C . VAL B 1 22 ? 4.558 64.881 20.329 1.00 38.40 21 VAL B C 1
ATOM 1255 O O . VAL B 1 22 ? 3.862 65.402 21.196 1.00 40.31 21 VAL B O 1
ATOM 1259 N N . SER B 1 23 ? 4.075 63.966 19.502 1.00 42.87 22 SER B N 1
ATOM 1260 C CA . SER B 1 23 ? 2.737 63.390 19.727 1.00 43.60 22 SER B CA 1
ATOM 1261 C C . SER B 1 23 ? 2.674 62.292 20.842 1.00 47.37 22 SER B C 1
ATOM 1262 O O . SER B 1 23 ? 1.592 61.851 21.176 1.00 50.15 22 SER B O 1
ATOM 1265 N N . LYS B 1 24 ? 3.820 61.876 21.376 1.00 46.12 23 LYS B N 1
ATOM 1266 C CA . LYS B 1 24 ? 3.937 60.918 22.485 1.00 54.31 23 LYS B CA 1
ATOM 1267 C C . LYS B 1 24 ? 3.451 59.592 21.983 1.00 60.87 23 LYS B C 1
ATOM 1268 O O . LYS B 1 24 ? 2.793 58.839 22.700 1.00 59.26 23 LYS B O 1
ATOM 1274 N N . VAL B 1 25 ? 3.755 59.328 20.721 1.00 56.44 24 VAL B N 1
ATOM 1275 C CA . VAL B 1 25 ? 3.222 58.168 20.078 1.00 55.87 24 VAL B CA 1
ATOM 1276 C C . VAL B 1 25 ? 4.436 57.331 19.641 1.00 58.57 24 VAL B C 1
ATOM 1277 O O . VAL B 1 25 ? 4.422 56.540 18.681 1.00 57.88 24 VAL B O 1
ATOM 1281 N N . GLU B 1 26 ? 5.504 57.542 20.402 1.00 58.25 25 GLU B N 1
ATOM 1282 C CA . GLU B 1 26 ? 6.706 56.809 20.262 1.00 63.50 25 GLU B CA 1
ATOM 1283 C C . GLU B 1 26 ? 7.470 56.888 21.567 1.00 75.68 25 GLU B C 1
ATOM 1284 O O . GLU B 1 26 ? 7.532 57.960 22.195 1.00 74.36 25 GLU B O 1
ATOM 1290 N N . GLU B 1 27 ? 7.972 55.715 21.986 1.00 86.70 26 GLU B N 1
ATOM 1291 C CA . GLU B 1 27 ? 8.883 55.560 23.118 1.00 89.08 26 GLU B CA 1
ATOM 1292 C C . GLU B 1 27 ? 10.282 55.799 22.573 1.00 88.16 26 GLU B C 1
ATOM 1293 O O . GLU B 1 27 ? 10.606 55.327 21.457 1.00 82.95 26 GLU B O 1
ATOM 1299 N N . LEU B 1 28 ? 11.099 56.522 23.349 1.00 81.31 27 LEU B N 1
ATOM 1300 C CA . LEU B 1 28 ? 12.454 56.899 22.934 1.00 75.99 27 LEU B CA 1
ATOM 1301 C C . LEU B 1 28 ? 13.221 55.655 22.517 1.00 73.12 27 LEU B C 1
ATOM 1302 O O . LEU B 1 28 ? 14.019 55.627 21.559 1.00 62.41 27 LEU B O 1
ATOM 1307 N N . ASP B 1 29 ? 12.937 54.606 23.264 1.00 76.35 28 ASP B N 1
ATOM 1308 C CA . ASP B 1 29 ? 13.569 53.341 23.040 1.00 87.28 28 ASP B CA 1
ATOM 1309 C C . ASP B 1 29 ? 13.356 52.718 21.667 1.00 81.94 28 ASP B C 1
ATOM 1310 O O . ASP B 1 29 ? 14.100 51.818 21.296 1.00 77.02 28 ASP B O 1
ATOM 1315 N N . CYS B 1 30 ? 12.380 53.235 20.914 1.00 78.28 29 CYS B N 1
ATOM 1316 C CA . CYS B 1 30 ? 11.856 52.564 19.732 1.00 75.05 29 CYS B CA 1
ATOM 1317 C C . CYS B 1 30 ? 12.356 53.257 18.446 1.00 70.94 29 CYS B C 1
ATOM 1318 O O . CYS B 1 30 ? 12.258 52.702 17.357 1.00 63.00 29 CYS B O 1
ATOM 1321 N N . VAL B 1 31 ? 12.951 54.445 18.588 1.00 61.62 30 VAL B N 1
ATOM 1322 C CA . VAL B 1 31 ? 13.494 55.186 17.433 1.00 56.42 30 VAL B CA 1
ATOM 1323 C C . VAL B 1 31 ? 15.013 54.864 17.170 1.00 52.45 30 VAL B C 1
ATOM 1324 O O . VAL B 1 31 ? 15.770 54.584 18.095 1.00 52.72 30 VAL B O 1
ATOM 1328 N N . ASP B 1 32 ? 15.420 54.834 15.907 1.00 47.41 31 ASP B N 1
ATOM 1329 C CA . ASP B 1 32 ? 16.804 54.793 15.527 1.00 47.63 31 ASP B CA 1
ATOM 1330 C C . ASP B 1 32 ? 17.646 55.920 16.192 1.00 48.89 31 ASP B C 1
ATOM 1331 O O . ASP B 1 32 ? 17.275 57.104 16.155 1.00 43.38 31 ASP B O 1
ATOM 1336 N N . SER B 1 33 ? 18.772 55.553 16.804 1.00 48.75 32 SER B N 1
ATOM 1337 C CA . SER B 1 33 ? 19.519 56.483 17.666 1.00 46.05 32 SER B CA 1
ATOM 1338 C C . SER B 1 33 ? 19.915 57.787 17.048 1.00 42.99 32 SER B C 1
ATOM 1339 O O . SER B 1 33 ? 19.721 58.842 17.663 1.00 41.65 32 SER B O 1
ATOM 1342 N N . ALA B 1 34 ? 20.505 57.702 15.858 1.00 43.02 33 ALA B N 1
ATOM 1343 C CA . ALA B 1 34 ? 20.890 58.850 15.043 1.00 43.00 33 ALA B CA 1
ATOM 1344 C C . ALA B 1 34 ? 19.669 59.725 14.709 1.00 43.79 33 ALA B C 1
ATOM 1345 O O . ALA B 1 34 ? 19.752 60.964 14.737 1.00 40.63 33 ALA B O 1
ATOM 1347 N N . VAL B 1 35 ? 18.516 59.089 14.433 1.00 41.91 34 VAL B N 1
ATOM 1348 C CA . VAL B 1 35 ? 17.279 59.885 14.230 1.00 37.30 34 VAL B CA 1
ATOM 1349 C C . VAL B 1 35 ? 16.900 60.544 15.592 1.00 37.68 34 VAL B C 1
ATOM 1350 O O . VAL B 1 35 ? 16.563 61.735 15.644 1.00 35.23 34 VAL B O 1
ATOM 1354 N N . LEU B 1 36 ? 16.976 59.767 16.682 1.00 35.43 35 LEU B N 1
ATOM 1355 C CA . LEU B 1 36 ? 16.606 60.264 17.963 1.00 36.99 35 LEU B CA 1
ATOM 1356 C C . LEU B 1 36 ? 17.485 61.531 18.344 1.00 36.18 35 LEU B C 1
ATOM 1357 O O . LEU B 1 36 ? 17.031 62.461 18.999 1.00 34.04 35 LEU B O 1
ATOM 1362 N N . VAL B 1 37 ? 18.741 61.559 17.910 1.00 35.48 36 VAL B N 1
ATOM 1363 C CA . VAL B 1 37 ? 19.587 62.734 18.212 1.00 35.61 36 VAL B CA 1
ATOM 1364 C C . VAL B 1 37 ? 19.045 63.979 17.534 1.00 34.53 36 VAL B C 1
ATOM 1365 O O . VAL B 1 37 ? 18.872 65.078 18.179 1.00 33.31 36 VAL B O 1
ATOM 1369 N N . ASP B 1 38 ? 18.736 63.807 16.252 1.00 34.24 37 ASP B N 1
ATOM 1370 C CA . ASP B 1 38 ? 18.322 64.890 15.398 1.00 32.42 37 ASP B CA 1
ATOM 1371 C C . ASP B 1 38 ? 16.962 65.387 15.815 1.00 30.71 37 ASP B C 1
ATOM 1372 O O . ASP B 1 38 ? 16.732 66.579 15.917 1.00 29.55 37 ASP B O 1
ATOM 1377 N N . VAL B 1 39 ? 16.073 64.478 16.136 1.00 30.17 38 VAL B N 1
ATOM 1378 C CA . VAL B 1 39 ? 14.796 64.889 16.655 1.00 30.73 38 VAL B CA 1
ATOM 1379 C C . VAL B 1 39 ? 14.917 65.747 17.950 1.00 30.98 38 VAL B C 1
ATOM 1380 O O . VAL B 1 39 ? 14.316 66.832 18.062 1.00 32.09 38 VAL B O 1
ATOM 1384 N N . SER B 1 40 ? 15.692 65.285 18.903 1.00 29.91 39 SER B N 1
ATOM 1385 C CA . SER B 1 40 ? 15.894 65.996 20.147 1.00 29.84 39 SER B CA 1
ATOM 1386 C C . SER B 1 40 ? 16.506 67.384 19.932 1.00 28.35 39 SER B C 1
ATOM 1387 O O . SER B 1 40 ? 16.164 68.385 20.594 1.00 26.73 39 SER B O 1
ATOM 1390 N N . LYS B 1 41 ? 17.387 67.464 18.954 1.00 29.87 40 LYS B N 1
ATOM 13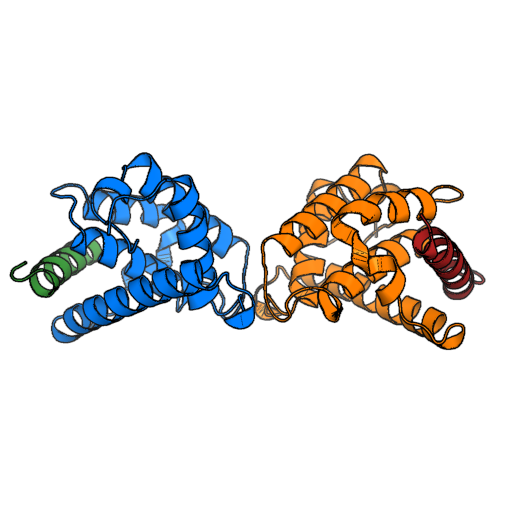91 C CA . LYS B 1 41 ? 17.967 68.726 18.549 1.00 28.97 40 LYS B CA 1
ATOM 1392 C C . LYS B 1 41 ? 16.910 69.692 18.089 1.00 26.91 40 LYS B C 1
ATOM 1393 O O . LYS B 1 41 ? 16.778 70.819 18.582 1.00 25.91 40 LYS B O 1
ATOM 1399 N N . ILE B 1 42 ? 16.118 69.251 17.127 1.00 28.30 41 ILE B N 1
ATOM 1400 C CA . ILE B 1 42 ? 14.983 70.063 16.661 1.00 26.24 41 ILE B CA 1
ATOM 1401 C C . ILE B 1 42 ? 14.020 70.406 17.784 1.00 25.12 41 ILE B C 1
ATOM 1402 O O . ILE B 1 42 ? 13.700 71.575 17.925 1.00 24.78 41 ILE B O 1
ATOM 1407 N N . ILE B 1 43 ? 13.513 69.434 18.545 1.00 23.62 42 ILE B N 1
ATOM 1408 C CA . ILE B 1 43 ? 12.629 69.746 19.678 1.00 23.97 42 ILE B CA 1
ATOM 1409 C C . ILE B 1 43 ? 13.213 70.849 20.555 1.00 25.30 42 ILE B C 1
ATOM 1410 O O . ILE B 1 43 ? 12.543 71.851 20.800 1.00 28.32 42 ILE B O 1
ATOM 1415 N N . THR B 1 44 ? 14.472 70.720 20.958 1.00 25.02 43 THR B N 1
ATOM 1416 C CA . THR B 1 44 ? 15.164 71.709 21.808 1.00 25.66 43 THR B CA 1
ATOM 1417 C C . THR B 1 44 ? 15.185 73.095 21.151 1.00 26.09 43 THR B C 1
ATOM 1418 O O . THR B 1 44 ? 14.844 74.101 21.803 1.00 24.92 43 THR B O 1
ATOM 1422 N N . LEU B 1 45 ? 15.534 73.140 19.856 1.00 24.86 44 LEU B N 1
ATOM 1423 C CA . LEU B 1 45 ? 15.526 74.436 19.164 1.00 25.39 44 LEU B CA 1
ATOM 1424 C C . LEU B 1 45 ? 14.071 75.059 19.189 1.00 24.59 44 LEU B C 1
ATOM 1425 O O . LEU B 1 45 ? 13.892 76.248 19.448 1.00 25.49 44 LEU B O 1
ATOM 1430 N N . THR B 1 46 ? 13.034 74.255 18.998 1.00 24.22 45 THR B N 1
ATOM 1431 C CA . THR B 1 46 ? 11.651 74.806 19.020 1.00 23.58 45 THR B CA 1
ATOM 1432 C C . THR B 1 46 ? 11.248 75.300 20.399 1.00 24.23 45 THR B C 1
ATOM 1433 O O . THR B 1 46 ? 10.548 76.313 20.522 1.00 26.13 45 THR B O 1
ATOM 1437 N N . GLN B 1 47 ? 11.636 74.586 21.448 1.00 24.95 46 GLN B N 1
ATOM 1438 C CA . GLN B 1 47 ? 11.503 75.097 22.859 1.00 27.42 46 GLN B CA 1
ATOM 1439 C C . GLN B 1 47 ? 12.247 76.375 23.141 1.00 26.02 46 GLN B C 1
ATOM 1440 O O . GLN B 1 47 ? 11.737 77.255 23.846 1.00 26.53 46 GLN B O 1
ATOM 1446 N N . GLU B 1 48 ? 13.415 76.529 22.553 1.00 27.46 47 GLU B N 1
ATOM 1447 C CA . GLU B 1 48 ? 14.158 77.821 22.679 1.00 31.26 47 GLU B CA 1
ATOM 1448 C C . GLU B 1 48 ? 13.350 78.900 21.959 1.00 32.14 47 GLU B C 1
ATOM 1449 O O . GLU B 1 48 ? 13.079 80.002 22.522 1.00 31.47 47 GLU B O 1
ATOM 1455 N N . PHE B 1 49 ? 12.899 78.556 20.732 1.00 29.85 48 PHE B N 1
ATOM 1456 C CA . PHE B 1 49 ? 12.152 79.515 19.915 1.00 27.66 48 PHE B CA 1
ATOM 1457 C C . PHE B 1 49 ? 10.850 79.918 20.622 1.00 27.09 48 PHE B C 1
ATOM 1458 O O . PHE B 1 49 ? 10.531 81.125 20.694 1.00 27.32 48 PHE B O 1
ATOM 1466 N N . ARG B 1 50 ? 10.109 78.937 21.124 1.00 24.21 49 ARG B N 1
ATOM 1467 C CA . ARG B 1 50 ? 8.867 79.198 21.888 1.00 25.83 49 ARG B CA 1
ATOM 1468 C C . ARG B 1 50 ? 9.054 80.091 23.107 1.00 27.93 49 ARG B C 1
ATOM 1469 O O . ARG B 1 50 ? 8.185 80.968 23.374 1.00 30.68 49 ARG B O 1
ATOM 1477 N N . ARG B 1 51 ? 10.158 79.908 23.845 1.00 29.72 50 ARG B N 1
ATOM 1478 C CA . ARG B 1 51 ? 10.459 80.742 25.009 1.00 33.90 50 ARG B CA 1
ATOM 1479 C C . ARG B 1 51 ? 10.560 82.207 24.624 1.00 30.62 50 ARG B C 1
ATOM 1480 O O . ARG B 1 51 ? 10.142 83.061 25.368 1.00 31.24 50 ARG B O 1
ATOM 1488 N N . HIS B 1 52 ? 11.152 82.497 23.477 1.00 29.11 51 HIS B N 1
ATOM 1489 C CA . HIS B 1 52 ? 11.225 83.892 23.026 1.00 28.95 51 HIS B CA 1
ATOM 1490 C C . HIS B 1 52 ? 9.854 84.360 22.637 1.00 28.90 51 HIS B C 1
ATOM 1491 O O . HIS B 1 52 ? 9.521 85.475 22.895 1.00 28.88 51 HIS B O 1
ATOM 1498 N N . TYR B 1 53 ? 9.069 83.554 21.929 1.00 27.27 52 TYR B N 1
ATOM 1499 C CA . TYR B 1 53 ? 7.736 84.017 21.503 1.00 27.97 52 TYR B CA 1
ATOM 1500 C C . TYR B 1 53 ? 6.955 84.358 22.777 1.00 30.37 52 TYR B C 1
ATOM 1501 O O . TYR B 1 53 ? 6.356 85.426 22.879 1.00 31.03 52 TYR B O 1
ATOM 1510 N N . ASP B 1 54 ? 6.961 83.438 23.744 1.00 32.05 53 ASP B N 1
ATOM 1511 C CA . ASP B 1 54 ? 6.201 83.611 24.957 1.00 32.19 53 ASP B CA 1
ATOM 1512 C C . ASP B 1 54 ? 6.657 84.799 25.753 1.00 35.26 53 ASP B C 1
ATOM 1513 O O . ASP B 1 54 ? 5.879 85.260 26.545 1.00 35.64 53 ASP B O 1
ATOM 1518 N N . SER B 1 55 ? 7.900 85.268 25.604 1.00 32.79 54 SER B N 1
ATOM 1519 C CA . SER B 1 55 ? 8.325 86.465 26.336 1.00 36.08 54 SER B CA 1
ATOM 1520 C C . SER B 1 55 ? 7.718 87.741 25.769 1.00 36.26 54 SER B C 1
ATOM 1521 O O . SER B 1 55 ? 7.588 88.745 26.444 1.00 38.32 54 SER B O 1
ATOM 1524 N N . VAL B 1 56 ? 7.346 87.707 24.515 1.00 34.61 55 VAL B N 1
ATOM 1525 C CA . VAL B 1 56 ? 6.958 88.932 23.862 1.00 33.82 55 VAL B CA 1
ATOM 1526 C C . VAL B 1 56 ? 5.440 88.998 23.744 1.00 34.04 55 VAL B C 1
ATOM 1527 O O . VAL B 1 56 ? 4.884 90.092 23.833 1.00 33.60 55 VAL B O 1
ATOM 1531 N N . TYR B 1 57 ? 4.792 87.845 23.459 1.00 31.65 56 TYR B N 1
ATOM 1532 C CA . TYR B 1 57 ? 3.356 87.761 23.222 1.00 32.99 56 TYR B CA 1
ATOM 1533 C C . TYR B 1 57 ? 2.687 86.882 24.258 1.00 35.81 56 TYR B C 1
ATOM 1534 O O . TYR B 1 57 ? 3.227 85.820 24.583 1.00 33.73 56 TYR B O 1
ATOM 1543 N N . ARG B 1 58 ? 1.554 87.348 24.779 1.00 39.79 57 ARG B N 1
ATOM 1544 C CA . ARG B 1 58 ? 0.619 86.596 25.646 1.00 43.84 57 ARG B CA 1
ATOM 1545 C C . ARG B 1 58 ? -0.219 85.510 24.899 1.00 42.69 57 ARG B C 1
ATOM 1546 O O . ARG B 1 58 ? -0.261 84.381 25.339 1.00 42.58 57 ARG B O 1
ATOM 1554 N N . ALA B 1 59 ? -0.893 85.810 23.792 1.00 40.93 58 ALA B N 1
ATOM 1555 C CA . ALA B 1 59 ? -1.622 84.767 23.095 1.00 39.23 58 ALA B CA 1
ATOM 1556 C C . ALA B 1 59 ? -0.648 83.686 22.621 1.00 40.04 58 ALA B C 1
ATOM 1557 O O . ALA B 1 59 ? 0.476 83.991 22.173 1.00 37.59 58 ALA B O 1
ATOM 1559 N N . ASP B 1 60 ? -1.100 82.426 22.664 1.00 41.74 59 ASP B N 1
ATOM 1560 C CA . ASP B 1 60 ? -0.374 81.298 22.097 1.00 41.30 59 ASP B CA 1
ATOM 1561 C C . ASP B 1 60 ? -0.765 81.213 20.597 1.00 38.80 59 ASP B C 1
ATOM 1562 O O . ASP B 1 60 ? -1.545 82.063 20.128 1.00 38.40 59 ASP B O 1
ATOM 1567 N N . TYR B 1 61 ? -0.267 80.222 19.844 1.00 34.09 60 TYR B N 1
ATOM 1568 C CA . TYR B 1 61 ? -0.657 80.110 18.406 1.00 32.71 60 TYR B CA 1
ATOM 1569 C C . TYR B 1 61 ? -2.120 79.701 18.041 1.00 35.49 60 TYR B C 1
ATOM 1570 O O . TYR B 1 61 ? -2.530 79.714 16.831 1.00 34.97 60 TYR B O 1
ATOM 1579 N N . GLY B 1 62 ? -2.878 79.257 19.039 1.00 36.91 61 GLY B N 1
ATOM 1580 C CA . GLY B 1 62 ? -4.152 78.550 18.788 1.00 36.84 61 GLY B CA 1
ATOM 1581 C C . GLY B 1 62 ? -5.145 79.291 17.918 1.00 40.60 61 GLY B C 1
ATOM 1582 O O . GLY B 1 62 ? -5.714 78.724 16.950 1.00 40.42 61 GLY B O 1
ATOM 1583 N N . PRO B 1 63 ? -5.394 80.566 18.229 1.00 43.66 62 PRO B N 1
ATOM 1584 C CA . PRO B 1 63 ? -6.450 81.240 17.430 1.00 45.11 62 PRO B CA 1
ATOM 1585 C C . PRO B 1 63 ? -6.213 81.200 15.913 1.00 46.08 62 PRO B C 1
ATOM 1586 O O . PRO B 1 63 ? -7.178 80.963 15.185 1.00 53.19 62 PRO B O 1
ATOM 1590 N N . ALA B 1 64 ? -4.960 81.368 15.454 1.00 40.33 63 ALA B N 1
ATOM 1591 C CA . ALA B 1 64 ? -4.617 81.310 14.021 1.00 43.07 63 ALA B CA 1
ATOM 1592 C C . ALA B 1 64 ? -4.671 79.924 13.429 1.00 44.47 63 ALA B C 1
ATOM 1593 O O . ALA B 1 64 ? -4.828 79.765 12.230 1.00 50.19 63 ALA B O 1
ATOM 1595 N N . LEU B 1 65 ? -4.476 78.921 14.262 1.00 46.16 64 LEU B N 1
ATOM 1596 C CA . LEU B 1 65 ? -4.339 77.560 13.782 1.00 47.86 64 LEU B CA 1
ATOM 1597 C C . LEU B 1 65 ? -5.667 76.790 13.815 1.00 50.24 64 LEU B C 1
ATOM 1598 O O . LEU B 1 65 ? -5.711 75.618 13.463 1.00 48.45 64 LEU B O 1
ATOM 1603 N N . LYS B 1 66 ? -6.751 77.467 14.194 1.00 56.79 65 LYS B N 1
ATOM 1604 C CA . LYS B 1 66 ? -8.104 76.880 14.146 1.00 61.67 65 LYS B CA 1
ATOM 1605 C C . LYS B 1 66 ? -8.375 76.197 12.811 1.00 61.63 65 LYS B C 1
ATOM 1606 O O . LYS B 1 66 ? -9.075 75.190 12.755 1.00 61.11 65 LYS B O 1
ATOM 1612 N N . ASN B 1 67 ? -7.780 76.724 11.747 1.00 57.97 66 ASN B N 1
ATOM 1613 C CA . ASN B 1 67 ? -8.063 76.276 10.392 1.00 56.03 66 ASN B CA 1
ATOM 1614 C C . ASN B 1 67 ? -6.792 75.759 9.702 1.00 49.31 66 ASN B C 1
ATOM 1615 O O . ASN B 1 67 ? -6.614 75.901 8.463 1.00 45.55 66 ASN B O 1
ATOM 1620 N N . TRP B 1 68 ? -5.907 75.165 10.499 1.00 40.98 67 TRP B N 1
ATOM 1621 C CA . TRP B 1 68 ? -4.676 74.679 9.982 1.00 36.26 67 TRP B CA 1
ATOM 1622 C C . TRP B 1 68 ? -4.912 73.725 8.797 1.00 35.83 67 TRP B C 1
ATOM 1623 O O . TRP B 1 68 ? -4.139 73.689 7.794 1.00 32.18 67 TRP B O 1
ATOM 1634 N N . LYS B 1 69 ? -5.990 72.952 8.881 1.00 37.31 68 LYS B N 1
ATOM 1635 C CA . LYS B 1 69 ? -6.218 71.941 7.884 1.00 41.75 68 LYS B CA 1
ATOM 1636 C C . LYS B 1 69 ? -6.304 72.581 6.501 1.00 39.93 68 LYS B C 1
ATOM 1637 O O . LYS B 1 69 ? -5.849 71.998 5.531 1.00 41.14 68 LYS B O 1
ATOM 1643 N N . ARG B 1 70 ? -6.823 73.793 6.473 1.00 36.40 69 ARG B N 1
ATOM 1644 C CA . ARG B 1 70 ? -6.974 74.581 5.271 1.00 38.48 69 ARG B CA 1
ATOM 1645 C C . ARG B 1 70 ? -5.795 75.516 5.097 1.00 38.46 69 ARG B C 1
ATOM 1646 O O . ARG B 1 70 ? -5.341 75.685 4.001 1.00 39.22 69 ARG B O 1
ATOM 1654 N N . ASP B 1 71 ? -5.295 76.115 6.171 1.00 35.12 70 ASP B N 1
ATOM 1655 C CA . ASP B 1 71 ? -4.445 77.315 6.050 1.00 33.30 70 ASP B CA 1
ATOM 1656 C C . ASP B 1 71 ? -2.941 77.176 6.347 1.00 30.21 70 ASP B C 1
ATOM 1657 O O . ASP B 1 71 ? -2.165 78.144 6.177 1.00 27.90 70 ASP B O 1
ATOM 1662 N N . LEU B 1 72 ? -2.503 75.980 6.732 1.00 29.59 71 LEU B N 1
ATOM 1663 C CA . LEU B 1 72 ? -1.149 75.826 7.252 1.00 29.48 71 LEU B CA 1
ATOM 1664 C C . LEU B 1 72 ? -0.138 76.141 6.149 1.00 31.77 71 LEU B C 1
ATOM 1665 O O . LEU B 1 72 ? 0.831 76.824 6.404 1.00 29.88 71 LEU B O 1
ATOM 1670 N N . SER B 1 73 ? -0.361 75.691 4.911 1.00 33.93 72 SER B N 1
ATOM 1671 C CA . SER B 1 73 ? 0.657 75.896 3.883 1.00 34.00 72 SER B CA 1
ATOM 1672 C C . SER B 1 73 ? 0.783 77.399 3.496 1.00 33.90 72 SER B C 1
ATOM 1673 O O . SER B 1 73 ? 1.860 77.928 3.087 1.00 37.88 72 SER B O 1
ATOM 1676 N N . LYS B 1 74 ? -0.285 78.122 3.736 1.00 33.24 73 LYS B N 1
ATOM 1677 C CA . LYS B 1 74 ? -0.310 79.555 3.591 1.00 35.16 73 LYS B CA 1
ATOM 1678 C C . LYS B 1 74 ? 0.586 80.208 4.630 1.00 33.02 73 LYS B C 1
ATOM 1679 O O . LYS B 1 74 ? 1.273 81.190 4.332 1.00 35.28 73 LYS B O 1
ATOM 1685 N N . LEU B 1 75 ? 0.533 79.691 5.861 1.00 30.65 74 LEU B N 1
ATOM 1686 C CA . LEU B 1 75 ? 1.394 80.164 6.975 1.00 29.03 74 LEU B CA 1
ATOM 1687 C C . LEU B 1 75 ? 2.829 79.886 6.588 1.00 27.35 74 LEU B C 1
ATOM 1688 O O . LEU B 1 75 ? 3.658 80.748 6.645 1.00 27.36 74 LEU B O 1
ATOM 1693 N N . PHE B 1 76 ? 3.097 78.694 6.098 1.00 26.48 75 PHE B N 1
ATOM 1694 C CA . PHE B 1 76 ? 4.454 78.299 5.788 1.00 25.77 75 PHE B CA 1
ATOM 1695 C C . PHE B 1 76 ? 5.045 79.137 4.684 1.00 26.67 75 PHE B C 1
ATOM 1696 O O . PHE B 1 76 ? 6.214 79.585 4.775 1.00 27.17 75 PHE B O 1
ATOM 1704 N N . THR B 1 77 ? 4.257 79.358 3.632 1.00 28.57 76 THR B N 1
ATOM 1705 C CA . THR B 1 77 ? 4.714 80.083 2.481 1.00 29.43 76 THR B CA 1
ATOM 1706 C C . THR B 1 77 ? 5.115 81.502 2.972 1.00 31.45 76 THR B C 1
ATOM 1707 O O . THR B 1 77 ? 6.137 82.065 2.569 1.00 33.16 76 THR B O 1
ATOM 1711 N N . SER B 1 78 ? 4.286 82.093 3.819 1.00 29.80 77 SER B N 1
ATOM 1712 C CA . SER B 1 78 ? 4.515 83.431 4.291 1.00 31.96 77 SER B CA 1
ATOM 1713 C C . SER B 1 78 ? 5.773 83.496 5.155 1.00 31.77 77 SER B C 1
ATOM 1714 O O . SER B 1 78 ? 6.511 84.453 5.144 1.00 31.77 77 SER B O 1
ATOM 1717 N N . LEU B 1 79 ? 6.021 82.435 5.904 1.00 29.60 78 LEU B N 1
ATOM 1718 C CA . LEU B 1 79 ? 7.140 82.387 6.812 1.00 29.82 78 LEU B CA 1
ATOM 1719 C C . LEU B 1 79 ? 8.485 82.397 6.076 1.00 29.47 78 LEU B C 1
ATOM 1720 O O . LEU B 1 79 ? 9.541 82.752 6.629 1.00 30.65 78 LEU B O 1
ATOM 1725 N N . PHE B 1 80 ? 8.470 81.998 4.827 1.00 28.10 79 PHE B N 1
ATOM 1726 C CA . PHE B 1 80 ? 9.715 81.907 4.083 1.00 29.20 79 PHE B CA 1
ATOM 1727 C C . PHE B 1 80 ? 9.685 82.913 2.948 1.00 32.52 79 PHE B C 1
ATOM 1728 O O . PHE B 1 80 ? 10.535 82.897 2.051 1.00 35.31 79 PHE B O 1
ATOM 1736 N N . VAL B 1 81 ? 8.697 83.785 2.952 1.00 31.55 80 VAL B N 1
ATOM 1737 C CA . VAL B 1 81 ? 8.554 84.577 1.734 1.00 36.41 80 VAL B CA 1
ATOM 1738 C C . VAL B 1 81 ? 9.679 85.593 1.595 1.00 37.21 80 VAL B C 1
ATOM 1739 O O . VAL B 1 81 ? 10.166 85.782 0.510 1.00 38.89 80 VAL B O 1
ATOM 1743 N N . ASP B 1 82 ? 10.134 86.175 2.704 1.00 38.10 81 ASP B N 1
ATOM 1744 C CA . ASP B 1 82 ? 11.169 87.229 2.665 1.00 41.15 81 ASP B CA 1
ATOM 1745 C C . ASP B 1 82 ? 12.551 86.686 2.894 1.00 43.23 81 ASP B C 1
ATOM 1746 O O . ASP B 1 82 ? 13.505 87.268 2.417 1.00 45.37 81 ASP B O 1
ATOM 1751 N N . VAL B 1 83 ? 12.683 85.606 3.675 1.00 40.10 82 VAL B N 1
ATOM 1752 C CA . VAL B 1 83 ? 13.988 85.016 3.872 1.00 38.02 82 VAL B CA 1
ATOM 1753 C C . VAL B 1 83 ? 13.868 83.527 4.186 1.00 37.26 82 VAL B C 1
ATOM 1754 O O . VAL B 1 83 ? 12.867 83.077 4.845 1.00 36.39 82 VAL B O 1
ATOM 1758 N N . ILE B 1 84 ? 14.840 82.744 3.717 1.00 36.27 83 ILE B N 1
ATOM 1759 C CA . ILE B 1 84 ? 14.965 81.383 4.249 1.00 34.55 83 ILE B CA 1
ATOM 1760 C C . ILE B 1 84 ? 16.187 81.282 5.136 1.00 34.61 83 ILE B C 1
ATOM 1761 O O . ILE B 1 84 ? 17.266 81.455 4.641 1.00 36.63 83 ILE B O 1
ATOM 1766 N N . ASN B 1 85 ? 16.052 80.994 6.433 1.00 34.08 84 ASN B N 1
ATOM 1767 C CA . ASN B 1 85 ? 17.275 80.744 7.259 1.00 32.55 84 ASN B CA 1
ATOM 1768 C C . ASN B 1 85 ? 16.897 79.698 8.307 1.00 31.96 84 ASN B C 1
ATOM 1769 O O . ASN B 1 85 ? 15.737 79.267 8.297 1.00 28.38 84 ASN B O 1
ATOM 1774 N N . SER B 1 86 ? 17.824 79.260 9.182 1.00 29.15 85 SER B N 1
ATOM 1775 C CA . SER B 1 86 ? 17.491 78.111 9.988 1.00 27.79 85 SER B CA 1
ATOM 1776 C C . SER B 1 86 ? 16.559 78.506 11.125 1.00 25.75 85 SER B C 1
ATOM 1777 O O . SER B 1 86 ? 15.853 77.643 11.667 1.00 29.66 85 SER B O 1
ATOM 1780 N N . GLY B 1 87 ? 16.487 79.781 11.445 1.00 24.20 86 GLY B N 1
ATOM 1781 C CA . GLY B 1 87 ? 15.590 80.242 12.519 1.00 23.03 86 GLY B CA 1
ATOM 1782 C C . GLY B 1 87 ? 14.147 80.149 12.033 1.00 22.40 86 GLY B C 1
ATOM 1783 O O . GLY B 1 87 ? 13.224 79.842 12.820 1.00 23.20 86 GLY B O 1
ATOM 1784 N N . ARG B 1 88 ? 13.925 80.392 10.745 1.00 21.92 87 ARG B N 1
ATOM 1785 C CA . ARG B 1 88 ? 12.547 80.300 10.170 1.00 22.10 87 ARG B CA 1
ATOM 1786 C C . ARG B 1 88 ? 12.134 78.826 10.072 1.00 20.94 87 ARG B C 1
ATOM 1787 O O . ARG B 1 88 ? 11.002 78.480 10.356 1.00 23.07 87 ARG B O 1
ATOM 1795 N N . ILE B 1 89 ? 13.060 77.934 9.783 1.00 21.43 88 ILE B N 1
ATOM 1796 C CA . ILE B 1 89 ? 12.751 76.494 9.784 1.00 21.10 88 ILE B CA 1
ATOM 1797 C C . ILE B 1 89 ? 12.460 76.042 11.208 1.00 22.83 88 ILE B C 1
ATOM 1798 O O . ILE B 1 89 ? 11.619 75.175 11.436 1.00 21.36 88 ILE B O 1
ATOM 1803 N N . VAL B 1 90 ? 13.129 76.613 12.212 1.00 23.11 89 VAL B N 1
ATOM 1804 C CA . VAL B 1 90 ? 12.788 76.198 13.602 1.00 21.19 89 VAL B CA 1
ATOM 1805 C C . VAL B 1 90 ? 11.379 76.639 13.917 1.00 20.45 89 VAL B C 1
ATOM 1806 O O . VAL B 1 90 ? 10.635 75.894 14.483 1.00 23.29 89 VAL B O 1
ATOM 1810 N N . GLY B 1 91 ? 11.005 77.864 13.501 1.00 22.82 90 GLY B N 1
ATOM 1811 C CA . GLY B 1 91 ? 9.606 78.362 13.594 1.00 22.66 90 GLY B CA 1
ATOM 1812 C C . GLY B 1 91 ? 8.579 77.408 12.984 1.00 22.01 90 GLY B C 1
ATOM 1813 O O . GLY B 1 91 ? 7.518 77.120 13.576 1.00 24.80 90 GLY B O 1
ATOM 1814 N N . PHE B 1 92 ? 8.904 76.953 11.783 1.00 21.77 91 PHE B N 1
ATOM 1815 C CA . PHE B 1 92 ? 8.188 75.910 11.023 1.00 20.51 91 PHE B CA 1
ATOM 1816 C C . PHE B 1 92 ? 7.955 74.633 11.844 1.00 21.44 91 PHE B C 1
ATOM 1817 O O . PHE B 1 92 ? 6.837 74.124 11.921 1.00 22.37 91 PHE B O 1
ATOM 1825 N N . PHE B 1 93 ? 8.968 74.171 12.561 1.00 21.87 92 PHE B N 1
ATOM 1826 C CA . PHE B 1 93 ? 8.800 72.943 13.322 1.00 19.71 92 PHE B CA 1
ATOM 1827 C C . PHE B 1 93 ? 8.028 73.270 14.594 1.00 20.22 92 PHE B C 1
ATOM 1828 O O . PHE B 1 93 ? 7.348 72.404 15.173 1.00 20.56 92 PHE B O 1
ATOM 1836 N N . ASP B 1 94 ? 8.124 74.510 15.056 1.00 20.92 93 ASP B N 1
ATOM 1837 C CA . ASP B 1 94 ? 7.533 74.814 16.358 1.00 21.55 93 ASP B CA 1
ATOM 1838 C C . ASP B 1 94 ? 6.052 74.919 16.173 1.00 22.59 93 ASP B C 1
ATOM 1839 O O . ASP B 1 94 ? 5.259 74.560 17.072 1.00 23.22 93 ASP B O 1
ATOM 1844 N N . VAL B 1 95 ? 5.660 75.388 14.972 1.00 23.69 94 VAL B N 1
ATOM 1845 C CA . VAL B 1 95 ? 4.228 75.403 14.599 1.00 23.30 94 VAL B CA 1
ATOM 1846 C C . VAL B 1 95 ? 3.680 73.972 14.502 1.00 25.27 94 VAL B C 1
ATOM 1847 O O . VAL B 1 95 ? 2.585 73.675 15.010 1.00 26.20 94 VAL B O 1
ATOM 1851 N N . GLY B 1 96 ? 4.416 73.078 13.847 1.00 24.82 95 GLY B N 1
ATOM 1852 C CA . GLY B 1 96 ? 3.936 71.665 13.701 1.00 25.11 95 GLY B CA 1
ATOM 1853 C C . GLY B 1 96 ? 3.858 71.039 15.074 1.00 26.27 95 GLY B C 1
ATOM 1854 O O . GLY B 1 96 ? 2.945 70.259 15.354 1.00 30.11 95 GLY B O 1
ATOM 1855 N N . ARG B 1 97 ? 4.797 71.381 15.957 1.00 26.51 96 ARG B N 1
ATOM 1856 C CA . ARG B 1 97 ? 4.805 70.893 17.354 1.00 26.17 96 ARG B CA 1
ATOM 1857 C C . ARG B 1 97 ? 3.592 71.361 18.102 1.00 28.26 96 ARG B C 1
ATOM 1858 O O . ARG B 1 97 ? 2.950 70.597 18.830 1.00 29.30 96 ARG B O 1
ATOM 1866 N N . TYR B 1 98 ? 3.256 72.637 17.908 1.00 30.25 97 TYR B N 1
ATOM 1867 C CA . TYR B 1 98 ? 2.014 73.213 18.518 1.00 29.52 97 TYR B CA 1
ATOM 1868 C C . TYR B 1 98 ? 0.781 72.429 18.035 1.00 29.50 97 TYR B C 1
ATOM 1869 O O . TYR B 1 98 ? -0.134 72.067 18.842 1.00 29.70 97 TYR B O 1
ATOM 1878 N N . VAL B 1 99 ? 0.680 72.233 16.716 1.00 26.57 98 VAL B N 1
ATOM 1879 C CA . VAL B 1 99 ? -0.535 71.560 16.208 1.00 27.51 98 VAL B CA 1
ATOM 1880 C C . VAL B 1 99 ? -0.607 70.148 16.888 1.00 30.61 98 VAL B C 1
ATOM 1881 O O . VAL B 1 99 ? -1.654 69.729 17.373 1.00 33.32 98 VAL B O 1
ATOM 1885 N N . CYS B 1 100 ? 0.510 69.449 16.983 1.00 30.34 99 CYS B N 1
ATOM 1886 C CA . CYS B 1 100 ? 0.476 68.128 17.549 1.00 33.89 99 CYS B CA 1
ATOM 1887 C C . CYS B 1 100 ? 0.083 68.222 18.995 1.00 36.51 99 CYS B C 1
ATOM 1888 O O . CYS B 1 100 ? -0.672 67.428 19.457 1.00 40.06 99 CYS B O 1
ATOM 1891 N N . GLU B 1 101 ? 0.613 69.163 19.729 1.00 36.03 100 GLU B N 1
ATOM 1892 C CA . GLU B 1 101 ? 0.503 69.105 21.174 1.00 37.58 100 GLU B CA 1
ATOM 1893 C C . GLU B 1 101 ? -0.730 69.825 21.696 1.00 39.96 100 GLU B C 1
ATOM 1894 O O . GLU B 1 101 ? -1.147 69.596 22.840 1.00 40.17 100 GLU B O 1
ATOM 1900 N N . GLU B 1 102 ? -1.303 70.715 20.897 1.00 37.42 101 GLU B N 1
ATOM 1901 C CA . GLU B 1 102 ? -2.353 71.554 21.468 1.00 41.14 101 GLU B CA 1
ATOM 1902 C C . GLU B 1 102 ? -3.564 71.525 20.617 1.00 41.79 101 GLU B C 1
ATOM 1903 O O . GLU B 1 102 ? -4.598 71.935 21.077 1.00 47.09 101 GLU B O 1
ATOM 1909 N N . VAL B 1 103 ? -3.453 71.047 19.379 1.00 39.36 102 VAL B N 1
ATOM 1910 C CA . VAL B 1 103 ? -4.628 71.011 18.521 1.00 38.17 102 VAL B CA 1
ATOM 1911 C C . VAL B 1 103 ? -5.167 69.604 18.355 1.00 40.96 102 VAL B C 1
ATOM 1912 O O . VAL B 1 103 ? -6.337 69.357 18.487 1.00 43.20 102 VAL B O 1
ATOM 1916 N N . LEU B 1 104 ? -4.285 68.657 18.115 1.00 40.96 103 LEU B N 1
ATOM 1917 C CA . LEU B 1 104 ? -4.685 67.360 17.709 1.00 40.04 103 LEU B CA 1
ATOM 1918 C C . LEU B 1 104 ? -4.813 66.466 18.929 1.00 45.56 103 LEU B C 1
ATOM 1919 O O . LEU B 1 104 ? -4.355 66.750 20.043 1.00 43.60 103 LEU B O 1
ATOM 1924 N N . CYS B 1 105 ? -5.385 65.315 18.669 1.00 49.73 104 CYS B N 1
ATOM 1925 C CA . CYS B 1 105 ? -5.591 64.323 19.699 1.00 54.43 104 CYS B CA 1
ATOM 1926 C C . CYS B 1 105 ? -4.293 63.918 20.324 1.00 50.34 104 CYS B C 1
ATOM 1927 O O . CYS B 1 105 ? -3.369 63.570 19.620 1.00 50.73 104 CYS B O 1
ATOM 1930 N N . PRO B 1 106 ? -4.204 63.986 21.655 1.00 53.02 105 PRO B N 1
ATOM 1931 C CA . PRO B 1 106 ? -2.952 63.745 22.353 1.00 51.77 105 PRO B CA 1
ATOM 1932 C C . PRO B 1 106 ? -2.593 62.239 22.422 1.00 54.80 105 PRO B C 1
ATOM 1933 O O . PRO B 1 106 ? -3.484 61.376 22.354 1.00 56.87 105 PRO B O 1
ATOM 1937 N N . GLY B 1 107 ? -1.318 61.899 22.540 1.00 52.81 106 GLY B N 1
ATOM 1938 C CA . GLY B 1 107 ? -0.920 60.473 22.557 1.00 54.10 106 GLY B CA 1
ATOM 1939 C C . GLY B 1 107 ? -1.549 59.586 21.478 1.00 54.64 106 GLY B C 1
ATOM 1940 O O . GLY B 1 107 ? -1.966 58.456 21.774 1.00 62.11 106 GLY B O 1
ATOM 1941 N N . SER B 1 108 ? -1.612 60.075 20.235 1.00 49.87 107 SER B N 1
ATOM 1942 C CA . SER B 1 108 ? -2.337 59.401 19.153 1.00 51.43 107 SER B CA 1
ATOM 1943 C C . SER B 1 108 ? -1.792 59.765 17.800 1.00 48.37 107 SER B C 1
ATOM 1944 O O . SER B 1 108 ? -1.440 60.905 17.547 1.00 48.66 107 SER B O 1
ATOM 1947 N N . TRP B 1 109 ? -1.721 58.801 16.914 1.00 43.89 108 TRP B N 1
ATOM 1948 C CA . TRP B 1 109 ? -1.293 59.092 15.594 1.00 43.35 108 TRP B CA 1
ATOM 1949 C C . TRP B 1 109 ? -2.507 58.871 14.804 1.00 48.58 108 TRP B C 1
ATOM 1950 O O . TRP B 1 109 ? -2.831 57.698 14.407 1.00 49.85 108 TRP B O 1
ATOM 1961 N N . THR B 1 110 ? -3.261 59.949 14.615 1.00 45.60 109 THR B N 1
ATOM 1962 C CA . THR B 1 110 ? -4.505 59.856 13.861 1.00 48.46 109 THR B CA 1
ATOM 1963 C C . THR B 1 110 ? -4.267 60.187 12.411 1.00 49.43 109 THR B C 1
ATOM 1964 O O . THR B 1 110 ? -3.150 60.440 11.993 1.00 49.85 109 THR B O 1
ATOM 1968 N N . GLU B 1 111 ? -5.351 60.241 11.664 1.00 51.54 110 GLU B N 1
ATOM 1969 C CA . GLU B 1 111 ? -5.338 60.698 10.307 1.00 54.70 110 GLU B CA 1
ATOM 1970 C C . GLU B 1 111 ? -4.843 62.156 10.102 1.00 48.84 110 GLU B C 1
ATOM 1971 O O . GLU B 1 111 ? -4.179 62.467 9.119 1.00 46.29 110 GLU B O 1
ATOM 1977 N N . ASP B 1 112 ? -5.267 63.055 10.967 1.00 43.80 111 ASP B N 1
ATOM 1978 C CA . ASP B 1 112 ? -4.869 64.446 10.845 1.00 43.51 111 ASP B CA 1
ATOM 1979 C C . ASP B 1 112 ? -3.338 64.580 11.017 1.00 38.67 111 ASP B C 1
ATOM 1980 O O . ASP B 1 112 ? -2.720 65.424 10.359 1.00 38.59 111 ASP B O 1
ATOM 1985 N N . HIS B 1 113 ? -2.757 63.749 11.877 1.00 37.12 112 HIS B N 1
ATOM 1986 C CA . HIS B 1 113 ? -1.322 63.738 12.073 1.00 39.80 112 HIS B CA 1
ATOM 1987 C C . HIS B 1 113 ? -0.631 63.466 10.771 1.00 40.85 112 HIS B C 1
ATOM 1988 O O . HIS B 1 113 ? 0.291 64.207 10.368 1.00 38.89 112 HIS B O 1
ATOM 1995 N N . GLU B 1 114 ? -1.062 62.409 10.089 1.00 40.40 113 GLU B N 1
ATOM 1996 C CA . GLU B 1 114 ? -0.515 62.070 8.782 1.00 42.84 113 GLU B CA 1
ATOM 1997 C C . GLU B 1 114 ? -0.554 63.297 7.881 1.00 43.22 113 GLU B C 1
ATOM 1998 O O . GLU B 1 114 ? 0.469 63.719 7.344 1.00 43.79 113 GLU B O 1
ATOM 2004 N N . LEU B 1 115 ? -1.744 63.869 7.727 1.00 41.57 114 LEU B N 1
ATOM 2005 C CA . LEU B 1 115 ? -1.909 65.100 6.960 1.00 41.13 114 LEU B CA 1
ATOM 2006 C C . LEU B 1 115 ? -0.913 66.279 7.321 1.00 38.86 114 LEU B C 1
ATOM 2007 O O . LEU B 1 115 ? -0.345 66.915 6.422 1.00 36.50 114 LEU B O 1
ATOM 2012 N N . LEU B 1 116 ? -0.721 66.537 8.625 1.00 36.15 115 LEU B N 1
ATOM 2013 C CA . LEU B 1 116 ? 0.344 67.450 9.117 1.00 33.05 115 LEU B CA 1
ATOM 2014 C C . LEU B 1 116 ? 1.697 66.962 8.572 1.00 32.33 115 LEU B C 1
ATOM 2015 O O . LEU B 1 116 ? 2.433 67.736 7.951 1.00 32.42 115 LEU B O 1
ATOM 2020 N N . ASN B 1 117 ? 1.994 65.668 8.773 1.00 32.04 116 ASN B N 1
ATOM 2021 C CA . ASN B 1 117 ? 3.237 65.067 8.284 1.00 31.08 116 ASN B CA 1
ATOM 2022 C C . ASN B 1 117 ? 3.435 65.331 6.810 1.00 31.50 116 ASN B C 1
ATOM 2023 O O . ASN B 1 117 ? 4.476 65.783 6.411 1.00 30.44 116 ASN B O 1
ATOM 2028 N N . ASP B 1 118 ? 2.412 65.013 5.991 1.00 33.94 117 ASP B N 1
ATOM 2029 C CA . ASP B 1 118 ? 2.543 65.186 4.546 1.00 35.99 117 ASP B CA 1
ATOM 2030 C C . ASP B 1 118 ? 2.663 66.647 4.155 1.00 33.54 117 ASP B C 1
ATOM 2031 O O . ASP B 1 118 ? 3.441 66.992 3.240 1.00 34.88 117 ASP B O 1
ATOM 2036 N N . CYS B 1 119 ? 1.832 67.503 4.756 1.00 31.25 118 CYS B N 1
ATOM 2037 C CA . CYS B 1 119 ? 2.016 68.937 4.510 1.00 31.64 118 CYS B CA 1
ATOM 2038 C C . CYS B 1 119 ? 3.476 69.428 4.871 1.00 31.74 118 CYS B C 1
ATOM 2039 O O . CYS B 1 119 ? 4.164 70.093 4.059 1.00 32.31 118 CYS B O 1
ATOM 2042 N N . MET B 1 120 ? 3.977 69.086 6.068 1.00 27.91 119 MET B N 1
ATOM 2043 C CA . MET B 1 120 ? 5.267 69.635 6.429 1.00 25.18 119 MET B CA 1
ATOM 2044 C C . MET B 1 120 ? 6.336 69.076 5.542 1.00 25.39 119 MET B C 1
ATOM 2045 O O . MET B 1 120 ? 7.222 69.808 5.097 1.00 25.77 119 MET B O 1
ATOM 2050 N N . THR B 1 121 ? 6.273 67.783 5.259 1.00 26.64 120 THR B N 1
ATOM 2051 C CA . THR B 1 121 ? 7.358 67.117 4.568 1.00 27.48 120 THR B CA 1
ATOM 2052 C C . THR B 1 121 ? 7.411 67.634 3.169 1.00 29.36 120 THR B C 1
ATOM 2053 O O . THR B 1 121 ? 8.442 67.873 2.583 1.00 29.40 120 THR B O 1
ATOM 2057 N N . HIS B 1 122 ? 6.244 67.776 2.591 1.00 33.84 121 HIS B N 1
ATOM 2058 C CA . HIS B 1 122 ? 6.170 68.198 1.251 1.00 35.03 121 HIS B CA 1
ATOM 2059 C C . HIS B 1 122 ? 6.588 69.636 1.057 1.00 33.34 121 HIS B C 1
ATOM 2060 O O . HIS B 1 122 ? 7.228 69.963 0.050 1.00 34.23 121 HIS B O 1
ATOM 2067 N N . PHE B 1 123 ? 6.203 70.520 1.992 1.00 29.02 122 PHE B N 1
ATOM 2068 C CA . PHE B 1 123 ? 6.727 71.901 1.999 1.00 27.44 122 PHE B CA 1
ATOM 2069 C C . PHE B 1 123 ? 8.257 71.959 2.180 1.00 28.19 122 PHE B C 1
ATOM 2070 O O . PHE B 1 123 ? 8.980 72.688 1.470 1.00 28.04 122 PHE B O 1
ATOM 2078 N N . PHE B 1 124 ? 8.758 71.157 3.130 1.00 25.93 123 PHE B N 1
ATOM 2079 C CA . PHE B 1 124 ? 10.173 71.168 3.423 1.00 26.40 123 PHE B CA 1
ATOM 2080 C C . PHE B 1 124 ? 10.969 70.803 2.154 1.00 27.31 123 PHE B C 1
ATOM 2081 O O . PHE B 1 124 ? 11.908 71.458 1.814 1.00 30.07 123 PHE B O 1
ATOM 2089 N N . ILE B 1 125 ? 10.534 69.813 1.420 1.00 28.00 124 ILE B N 1
ATOM 2090 C CA . ILE B 1 125 ? 11.296 69.320 0.325 1.00 30.41 124 ILE B CA 1
ATOM 2091 C C . ILE B 1 125 ? 11.171 70.213 -0.884 1.00 32.19 124 ILE B C 1
ATOM 2092 O O . ILE B 1 125 ? 12.206 70.538 -1.493 1.00 34.77 124 ILE B O 1
ATOM 2097 N N . GLU B 1 126 ? 9.944 70.615 -1.258 1.00 31.63 125 GLU B N 1
ATOM 2098 C CA . GLU B 1 126 ? 9.792 71.524 -2.402 1.00 32.48 125 GLU B CA 1
ATOM 2099 C C . GLU B 1 126 ? 10.455 72.898 -2.198 1.00 32.75 125 GLU B C 1
ATOM 2100 O O . GLU B 1 126 ? 10.872 73.554 -3.159 1.00 34.01 125 GLU B O 1
ATOM 2106 N N . ASN B 1 127 ? 10.580 73.339 -0.949 1.00 32.11 126 ASN B N 1
ATOM 2107 C CA . ASN B 1 127 ? 11.281 74.603 -0.719 1.00 33.57 126 ASN B CA 1
ATOM 2108 C C . ASN B 1 127 ? 12.762 74.416 -0.427 1.00 34.67 126 ASN B C 1
ATOM 2109 O O . ASN B 1 127 ? 13.484 75.375 -0.079 1.00 34.44 126 ASN B O 1
ATOM 2114 N N . ASN B 1 128 ? 13.194 73.172 -0.525 1.00 35.19 127 ASN B N 1
ATOM 2115 C CA . ASN B 1 128 ? 14.577 72.847 -0.403 1.00 37.31 127 ASN B CA 1
ATOM 2116 C C . ASN B 1 128 ? 15.128 73.320 0.921 1.00 34.71 127 ASN B C 1
ATOM 2117 O O . ASN B 1 128 ? 16.294 73.742 1.014 1.00 38.01 127 ASN B O 1
ATOM 2122 N N . LEU B 1 129 ? 14.324 73.209 1.974 1.00 31.23 128 LEU B N 1
ATOM 2123 C CA . LEU B 1 129 ? 14.783 73.684 3.278 1.00 29.64 128 LEU B CA 1
ATOM 2124 C C . LEU B 1 129 ? 15.972 72.820 3.780 1.00 32.57 128 LEU B C 1
ATOM 2125 O O . LEU B 1 129 ? 16.759 73.232 4.680 1.00 31.86 128 LEU B O 1
ATOM 2130 N N . MET B 1 130 ? 16.150 71.646 3.196 1.00 33.57 129 MET B N 1
ATOM 2131 C CA . MET B 1 130 ? 17.349 70.841 3.601 1.00 37.26 129 MET B CA 1
ATOM 2132 C C . MET B 1 130 ? 18.651 71.596 3.325 1.00 39.00 129 MET B C 1
ATOM 2133 O O . MET B 1 130 ? 19.692 71.329 3.918 1.00 39.90 129 MET B O 1
ATOM 2138 N N . ASN B 1 131 ? 18.578 72.574 2.438 1.00 39.83 130 ASN B N 1
ATOM 2139 C CA . ASN B 1 131 ? 19.769 73.316 2.110 1.00 44.30 130 ASN B CA 1
ATOM 2140 C C . ASN B 1 131 ? 20.067 74.528 3.039 1.00 41.82 130 ASN B C 1
ATOM 2141 O O . ASN B 1 131 ? 21.012 75.270 2.812 1.00 45.06 130 ASN B O 1
ATOM 2146 N N . HIS B 1 132 ? 19.314 74.660 4.116 1.00 38.45 131 HIS B N 1
ATOM 2147 C CA . HIS B 1 132 ? 19.522 75.674 5.114 1.00 36.85 131 HIS B CA 1
ATOM 2148 C C . HIS B 1 132 ? 19.410 75.155 6.525 1.00 35.50 131 HIS B C 1
ATOM 2149 O O . HIS B 1 132 ? 19.074 75.886 7.429 1.00 33.36 131 HIS B O 1
ATOM 2156 N N . PHE B 1 133 ? 19.678 73.887 6.738 1.00 36.08 132 PHE B N 1
ATOM 2157 C CA . PHE B 1 133 ? 19.644 73.320 8.063 1.00 38.39 132 PHE B CA 1
ATOM 2158 C C . PHE B 1 133 ? 20.531 72.099 8.126 1.00 40.43 132 PHE B C 1
ATOM 2159 O O . PHE B 1 133 ? 20.059 71.006 8.051 1.00 39.64 132 PHE B O 1
ATO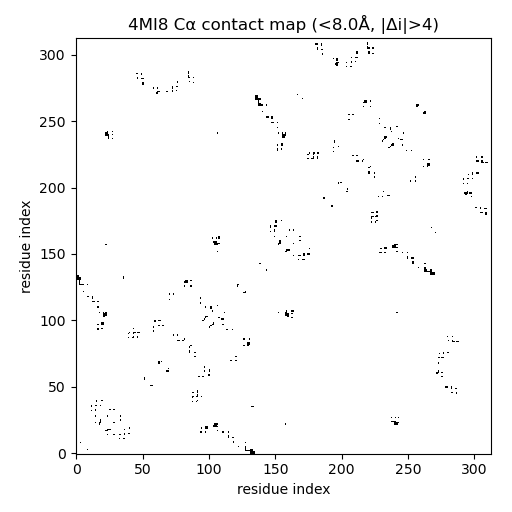M 2167 N N . PRO B 1 134 ? 21.899 72.368 8.295 1.00 44.04 133 PRO B N 1
ATOM 2168 C CA . PRO B 1 134 ? 22.737 71.159 8.316 1.00 44.10 133 PRO B CA 1
ATOM 2169 C C . PRO B 1 134 ? 22.696 70.392 9.617 1.00 42.32 133 PRO B C 1
ATOM 2170 O O . PRO B 1 134 ? 22.361 70.906 10.646 1.00 41.03 133 PRO B O 1
ATOM 2174 N N . LEU B 1 135 ? 23.040 69.129 9.541 1.00 41.86 134 LEU B N 1
ATOM 2175 C CA . LEU B 1 135 ? 22.964 68.261 10.683 1.00 44.95 134 LEU B CA 1
ATOM 2176 C C . LEU B 1 135 ? 24.242 67.463 10.872 1.00 46.16 134 LEU B C 1
ATOM 2177 O O . LEU B 1 135 ? 24.990 67.280 9.952 1.00 46.66 134 LEU B O 1
ATOM 2182 N N . GLU B 1 136 ? 24.481 66.986 12.075 1.00 46.91 135 GLU B N 1
ATOM 2183 C CA . GLU B 1 136 ? 25.718 66.243 12.328 1.00 55.96 135 GLU B CA 1
ATOM 2184 C C . GLU B 1 136 ? 25.749 64.907 11.600 1.00 57.35 135 GLU B C 1
ATOM 2185 O O . GLU B 1 136 ? 24.749 64.167 11.595 1.00 51.60 135 GLU B O 1
ATOM 2191 N N . ASP B 1 137 ? 26.886 64.594 10.988 1.00 63.05 136 ASP B N 1
ATOM 2192 C CA . ASP B 1 137 ? 27.044 63.343 10.257 1.00 69.96 136 ASP B CA 1
ATOM 2193 C C . ASP B 1 137 ? 27.001 62.145 11.200 1.00 70.36 136 ASP B C 1
ATOM 2194 O O . ASP B 1 137 ? 27.819 62.031 12.112 1.00 68.94 136 ASP B O 1
ATOM 2199 N N . HIS B 1 138 ? 26.042 61.254 10.972 1.00 67.07 137 HIS B N 1
ATOM 2200 C CA . HIS B 1 138 ? 25.891 60.070 11.796 1.00 73.23 137 HIS B CA 1
ATOM 2201 C C . HIS B 1 138 ? 26.343 58.840 11.066 1.00 81.63 137 HIS B C 1
ATOM 2202 O O . HIS B 1 138 ? 27.127 58.029 11.697 1.00 88.52 137 HIS B O 1
ATOM 2209 N N . THR C 2 4 ? 8.229 25.396 13.078 1.00 76.34 108 THR C N 1
ATOM 2210 C CA . THR C 2 4 ? 7.773 26.372 14.111 1.00 74.37 108 THR C CA 1
ATOM 2211 C C . THR C 2 4 ? 6.583 27.152 13.574 1.00 76.83 108 THR C C 1
ATOM 2212 O O . THR C 2 4 ? 5.503 27.204 14.221 1.00 73.60 108 THR C O 1
ATOM 2216 N N . MET C 2 5 ? 6.758 27.742 12.396 1.00 71.90 109 MET C N 1
ATOM 2217 C CA . MET C 2 5 ? 5.674 28.500 11.815 1.00 68.96 109 MET C CA 1
ATOM 2218 C C . MET C 2 5 ? 4.517 27.625 11.337 1.00 63.19 109 MET C C 1
ATOM 2219 O O . MET C 2 5 ? 3.369 27.910 11.640 1.00 63.95 109 MET C O 1
ATOM 2224 N N . GLU C 2 6 ? 4.811 26.571 10.599 1.00 62.71 110 GLU C N 1
ATOM 2225 C CA . GLU C 2 6 ? 3.824 25.585 10.164 1.00 60.90 110 GLU C CA 1
ATOM 2226 C C . GLU C 2 6 ? 3.090 24.926 11.334 1.00 54.86 110 GLU C C 1
ATOM 2227 O O . GLU C 2 6 ? 1.914 24.600 11.251 1.00 50.61 110 GLU C O 1
ATOM 2233 N N . ASN C 2 7 ? 3.835 24.710 12.401 1.00 51.97 111 ASN C N 1
ATOM 2234 C CA . ASN C 2 7 ? 3.292 24.318 13.645 1.00 51.29 111 ASN C CA 1
ATOM 2235 C C . ASN C 2 7 ? 2.303 25.361 14.261 1.00 46.10 111 ASN C C 1
ATOM 2236 O O . ASN C 2 7 ? 1.255 24.976 14.778 1.00 41.13 111 ASN C O 1
ATOM 2241 N N . LEU C 2 8 ? 2.643 26.652 14.216 1.00 43.70 112 LEU C N 1
ATOM 2242 C CA . LEU C 2 8 ? 1.754 27.699 14.699 1.00 41.05 112 LEU C CA 1
ATOM 2243 C C . LEU C 2 8 ? 0.430 27.603 13.949 1.00 39.91 112 LEU C C 1
ATOM 2244 O O . LEU C 2 8 ? -0.629 27.535 14.558 1.00 36.06 112 LEU C O 1
ATOM 2249 N N . SER C 2 9 ? 0.537 27.618 12.626 1.00 42.47 113 SER C N 1
ATOM 2250 C CA . SER C 2 9 ? -0.565 27.455 11.706 1.00 42.41 113 SER C CA 1
ATOM 2251 C C . SER C 2 9 ? -1.513 26.305 12.089 1.00 41.74 113 SER C C 1
ATOM 2252 O O . SER C 2 9 ? -2.742 26.537 12.231 1.00 38.03 113 SER C O 1
ATOM 2255 N N . ARG C 2 10 ? -0.944 25.090 12.245 1.00 40.99 114 ARG C N 1
ATOM 2256 C CA . ARG C 2 10 ? -1.695 23.968 12.705 1.00 41.18 114 ARG C CA 1
ATOM 2257 C C . ARG C 2 10 ? -2.439 24.278 14.037 1.00 38.44 114 ARG C C 1
ATOM 2258 O O . ARG C 2 10 ? -3.617 23.969 14.190 1.00 40.02 114 ARG C O 1
ATOM 2266 N N . ARG C 2 11 ? -1.755 24.865 15.007 1.00 33.91 115 ARG C N 1
ATOM 2267 C CA . ARG C 2 11 ? -2.374 25.137 16.294 1.00 33.01 115 ARG C CA 1
ATOM 2268 C C . ARG C 2 11 ? -3.534 26.189 16.154 1.00 32.78 115 ARG C C 1
ATOM 2269 O O . ARG C 2 11 ? -4.595 26.096 16.872 1.00 31.74 115 ARG C O 1
ATOM 2277 N N . LEU C 2 12 ? -3.364 27.150 15.248 1.00 27.62 116 LEU C N 1
ATOM 2278 C CA . LEU C 2 12 ? -4.370 28.190 15.061 1.00 28.04 116 LEU C CA 1
ATOM 2279 C C . LEU C 2 12 ? -5.615 27.572 14.435 1.00 29.85 116 LEU C C 1
ATOM 2280 O O . LEU C 2 12 ? -6.752 27.987 14.731 1.00 30.00 116 LEU C O 1
ATOM 2285 N N . LYS C 2 13 ? -5.437 26.576 13.580 1.00 30.87 117 LYS C N 1
ATOM 2286 C CA . LYS C 2 13 ? -6.587 25.909 12.959 1.00 30.78 117 LYS C CA 1
ATOM 2287 C C . LYS C 2 13 ? -7.338 25.032 13.932 1.00 28.73 117 LYS C C 1
ATOM 2288 O O . LYS C 2 13 ? -8.544 24.923 13.877 1.00 29.93 117 LYS C O 1
ATOM 2294 N N . VAL C 2 14 ? -6.608 24.333 14.796 1.00 28.31 118 VAL C N 1
ATOM 2295 C CA . VAL C 2 14 ? -7.226 23.687 15.930 1.00 25.97 118 VAL C CA 1
ATOM 2296 C C . VAL C 2 14 ? -8.035 24.677 16.772 1.00 25.54 118 VAL C C 1
ATOM 2297 O O . VAL C 2 14 ? -9.181 24.393 17.127 1.00 28.84 118 VAL C O 1
ATOM 2301 N N . THR C 2 15 ? -7.464 25.846 17.089 1.00 25.61 119 THR C N 1
ATOM 2302 C CA . THR C 2 15 ? -8.130 26.811 17.880 1.00 24.30 119 THR C CA 1
ATOM 2303 C C . THR C 2 15 ? -9.382 27.313 17.115 1.00 27.68 119 THR C C 1
ATOM 2304 O O . THR C 2 15 ? -10.501 27.478 17.727 1.00 26.62 119 THR C O 1
ATOM 2308 N N . GLU C 2 16 ? -9.227 27.574 15.806 1.00 25.88 120 GLU C N 1
ATOM 2309 C CA . GLU C 2 16 ? -10.399 27.994 14.998 1.00 25.45 120 GLU C CA 1
ATOM 2310 C C . GLU C 2 16 ? -11.503 26.961 15.105 1.00 27.26 120 GLU C C 1
ATOM 2311 O O . GLU C 2 16 ? -12.662 27.329 15.341 1.00 28.07 120 GLU C O 1
ATOM 2317 N N . ALA C 2 17 ? -11.155 25.658 14.999 1.00 28.02 121 ALA C N 1
ATOM 2318 C CA . ALA C 2 17 ? -12.193 24.619 15.152 1.00 28.88 121 ALA C CA 1
ATOM 2319 C C . ALA C 2 17 ? -12.901 24.636 16.536 1.00 29.57 121 ALA C C 1
ATOM 2320 O O . ALA C 2 17 ? -14.076 24.382 16.644 1.00 30.36 121 ALA C O 1
ATOM 2322 N N . LEU C 2 18 ? -12.185 24.884 17.616 1.00 30.56 122 LEU C N 1
ATOM 2323 C CA . LEU C 2 18 ? -12.836 24.993 18.934 1.00 31.60 122 LEU C CA 1
ATOM 2324 C C . LEU C 2 18 ? -13.700 26.243 19.077 1.00 32.41 122 LEU C C 1
ATOM 2325 O O . LEU C 2 18 ? -14.814 26.186 19.547 1.00 32.12 122 LEU C O 1
ATOM 2330 N N . PHE C 2 19 ? -13.186 27.376 18.606 1.00 30.46 123 PHE C N 1
ATOM 2331 C CA . PHE C 2 19 ? -13.875 28.660 18.660 1.00 28.20 123 PHE C CA 1
ATOM 2332 C C . PHE C 2 19 ? -15.134 28.537 17.843 1.00 31.59 123 PHE C C 1
ATOM 2333 O O . PHE C 2 19 ? -16.204 29.057 18.217 1.00 33.26 123 PHE C O 1
ATOM 2341 N N . ASP C 2 20 ? -15.036 27.887 16.704 1.00 30.80 124 ASP C N 1
ATOM 2342 C CA . ASP C 2 20 ? -16.146 27.738 15.780 1.00 35.50 124 ASP C CA 1
ATOM 2343 C C . ASP C 2 20 ? -16.887 26.415 15.974 1.00 43.20 124 ASP C C 1
ATOM 2344 O O . ASP C 2 20 ? -17.583 25.969 15.095 1.00 41.67 124 ASP C O 1
ATOM 2349 N N . ILE C 2 21 ? -16.706 25.821 17.142 1.00 42.82 125 ILE C N 1
ATOM 2350 C CA . ILE C 2 21 ? -17.163 24.486 17.437 1.00 47.41 125 ILE C CA 1
ATOM 2351 C C . ILE C 2 21 ? -18.415 24.170 16.718 1.00 53.57 125 ILE C C 1
ATOM 2352 O O . ILE C 2 21 ? -18.418 23.304 15.896 1.00 64.95 125 ILE C O 1
ATOM 2357 N N . MET C 2 22 ? -19.494 24.861 17.006 1.00 58.41 126 MET C N 1
ATOM 2358 C CA . MET C 2 22 ? -20.575 24.769 16.051 1.00 63.16 126 MET C CA 1
ATOM 2359 C C . MET C 2 22 ? -21.475 26.008 15.958 1.00 70.21 126 MET C C 1
ATOM 2360 O O . MET C 2 22 ? -22.215 26.368 16.922 1.00 61.24 126 MET C O 1
ATOM 2365 N N . SER C 2 23 ? -21.388 26.606 14.756 1.00 70.11 127 SER C N 1
ATOM 2366 C CA . SER C 2 23 ? -21.961 27.909 14.428 1.00 72.48 127 SER C CA 1
ATOM 2367 C C . SER C 2 23 ? -22.465 27.990 12.981 1.00 76.76 127 SER C C 1
ATOM 2368 O O . SER C 2 23 ? -22.342 29.038 12.336 1.00 75.74 127 SER C O 1
ATOM 2371 N N . SER D 2 2 ? -5.747 84.502 5.376 1.00 52.51 106 SER D N 1
ATOM 2372 C CA . SER D 2 2 ? -4.560 84.711 6.142 1.00 49.96 106 SER D CA 1
ATOM 2373 C C . SER D 2 2 ? -4.902 85.834 7.046 1.00 49.85 106 SER D C 1
ATOM 2374 O O . SER D 2 2 ? -4.320 86.892 6.975 1.00 49.83 106 SER D O 1
ATOM 2377 N N . GLY D 2 3 ? -5.887 85.616 7.891 1.00 73.41 107 GLY D N 1
ATOM 2378 C CA . GLY D 2 3 ? -6.312 86.669 8.790 1.00 81.41 107 GLY D CA 1
ATOM 2379 C C . GLY D 2 3 ? -5.474 86.805 10.046 1.00 77.91 107 GLY D C 1
ATOM 2380 O O . GLY D 2 3 ? -4.550 87.592 10.113 1.00 74.32 107 GLY D O 1
ATOM 2381 N N . THR D 2 4 ? -5.836 86.048 11.058 1.00 69.68 108 THR D N 1
ATOM 2382 C CA . THR D 2 4 ? -5.059 86.005 12.238 1.00 61.00 108 THR D CA 1
ATOM 2383 C C . THR D 2 4 ? -3.821 85.271 11.831 1.00 57.58 108 THR D C 1
ATOM 2384 O O . THR D 2 4 ? -2.856 85.245 12.548 1.00 53.08 108 THR D O 1
ATOM 2388 N N . MET D 2 5 ? -3.873 84.669 10.663 1.00 53.57 109 MET D N 1
ATOM 2389 C CA . MET D 2 5 ? -2.745 83.874 10.156 1.00 53.23 109 MET D CA 1
ATOM 2390 C C . MET D 2 5 ? -1.591 84.828 9.805 1.00 50.59 109 MET D C 1
ATOM 2391 O O . MET D 2 5 ? -0.399 84.563 10.054 1.00 42.29 109 MET D O 1
ATOM 2396 N N . GLU D 2 6 ? -1.956 85.938 9.192 1.00 48.67 110 GLU D N 1
ATOM 2397 C CA . GLU D 2 6 ? -0.981 86.924 8.809 1.00 49.31 110 GLU D CA 1
ATOM 2398 C C . GLU D 2 6 ? -0.376 87.529 10.069 1.00 46.53 110 GLU D C 1
ATOM 2399 O O . GLU D 2 6 ? 0.791 87.886 10.099 1.00 43.61 110 GLU D O 1
ATOM 2405 N N . ASN D 2 7 ? -1.183 87.617 11.113 1.00 44.59 111 ASN D N 1
ATOM 2406 C CA . ASN D 2 7 ? -0.725 88.092 12.362 1.00 42.31 111 ASN D CA 1
ATOM 2407 C C . ASN D 2 7 ? 0.278 87.133 13.027 1.00 39.22 111 ASN D C 1
ATOM 2408 O O . ASN D 2 7 ? 1.340 87.567 13.502 1.00 33.31 111 ASN D O 1
ATOM 2413 N N . LEU D 2 8 ? -0.045 85.839 13.015 1.00 36.19 112 LEU D N 1
ATOM 2414 C CA . LEU D 2 8 ? 0.857 84.823 13.536 1.00 35.00 112 LEU D CA 1
ATOM 2415 C C . LEU D 2 8 ? 2.182 84.851 12.758 1.00 33.47 112 LEU D C 1
ATOM 2416 O O . LEU D 2 8 ? 3.244 84.812 13.359 1.00 31.73 112 LEU D O 1
ATOM 2421 N N . SER D 2 9 ? 2.105 84.910 11.436 1.00 32.63 113 SER D N 1
ATOM 2422 C CA . SER D 2 9 ? 3.285 84.905 10.580 1.00 32.10 113 SER D CA 1
ATOM 2423 C C . SER D 2 9 ? 4.191 86.079 11.010 1.00 30.78 113 SER D C 1
ATOM 2424 O O . SER D 2 9 ? 5.387 85.926 11.233 1.00 28.79 113 SER D O 1
ATOM 2427 N N . ARG D 2 10 ? 3.615 87.269 11.107 1.00 30.79 114 ARG D N 1
ATOM 2428 C CA . ARG D 2 10 ? 4.340 88.415 11.581 1.00 33.23 114 ARG D CA 1
ATOM 2429 C C . ARG D 2 10 ? 5.022 88.139 12.946 1.00 31.61 114 ARG D C 1
ATOM 2430 O O . ARG D 2 10 ? 6.177 88.473 13.119 1.00 33.90 114 ARG D O 1
ATOM 2438 N N . ARG D 2 11 ? 4.315 87.551 13.920 1.00 29.83 115 ARG D N 1
ATOM 2439 C CA . ARG D 2 11 ? 4.915 87.295 15.242 1.00 31.00 115 ARG D CA 1
ATOM 2440 C C . ARG D 2 11 ? 6.011 86.220 15.189 1.00 30.06 115 ARG D C 1
ATOM 2441 O O . ARG D 2 11 ? 7.019 86.281 15.952 1.00 29.42 115 ARG D O 1
ATOM 2449 N N . LEU D 2 12 ? 5.871 85.259 14.290 1.00 26.55 116 LEU D N 1
ATOM 2450 C CA . LEU D 2 12 ? 6.897 84.200 14.194 1.00 26.71 116 LEU D CA 1
ATOM 2451 C C . LEU D 2 12 ? 8.207 84.799 13.608 1.00 27.94 116 LEU D C 1
ATOM 2452 O O . LEU D 2 12 ? 9.350 84.355 13.977 1.00 27.59 116 LEU D O 1
ATOM 2457 N N . LYS D 2 13 ? 8.059 85.790 12.723 1.00 25.85 117 LYS D N 1
ATOM 2458 C CA . LYS D 2 13 ? 9.231 86.438 12.211 1.00 27.50 117 LYS D CA 1
ATOM 2459 C C . LYS D 2 13 ? 9.910 87.310 13.262 1.00 28.10 117 LYS D C 1
ATOM 2460 O O . LYS D 2 13 ? 11.117 87.377 13.264 1.00 27.13 117 LYS D O 1
ATOM 2466 N N . VAL D 2 14 ? 9.128 87.996 14.114 1.00 26.28 118 VAL D N 1
ATOM 2467 C CA . VAL D 2 14 ? 9.677 88.739 15.234 1.00 27.07 118 VAL D CA 1
ATOM 2468 C C . VAL D 2 14 ? 10.454 87.764 16.147 1.00 27.55 118 VAL D C 1
ATOM 2469 O O . VAL D 2 14 ? 11.543 88.090 16.620 1.00 30.75 118 VAL D O 1
ATOM 2473 N N . THR D 2 15 ? 9.903 86.568 16.335 1.00 25.88 119 THR D N 1
ATOM 2474 C CA . THR D 2 15 ? 10.446 85.612 17.232 1.00 26.27 119 THR D CA 1
ATOM 2475 C C . THR D 2 15 ? 11.727 85.054 16.618 1.00 26.95 119 THR D C 1
ATOM 2476 O O . THR D 2 15 ? 12.778 84.902 17.338 1.00 26.39 119 THR D O 1
ATOM 2480 N N . GLU D 2 16 ? 11.671 84.753 15.322 1.00 23.89 120 GLU D N 1
ATOM 2481 C CA . GLU D 2 16 ? 12.912 84.382 14.607 1.00 25.51 120 GLU D CA 1
ATOM 2482 C C . GLU D 2 16 ? 13.991 85.441 14.759 1.00 27.16 120 GLU D C 1
ATOM 2483 O O . GLU D 2 16 ? 15.153 85.098 15.020 1.00 28.80 120 GLU D O 1
ATOM 2489 N N . ALA D 2 17 ? 13.660 86.731 14.660 1.00 29.05 121 ALA D N 1
ATOM 2490 C CA . ALA D 2 17 ? 14.718 87.726 14.749 1.00 27.92 121 ALA D CA 1
ATOM 2491 C C . ALA D 2 17 ? 15.295 87.678 16.177 1.00 29.90 121 ALA D C 1
ATOM 2492 O O . ALA D 2 17 ? 16.454 87.961 16.364 1.00 31.07 121 ALA D O 1
ATOM 2494 N N . LEU D 2 18 ? 14.496 87.434 17.214 1.00 28.44 122 LEU D N 1
ATOM 2495 C CA . LEU D 2 18 ? 15.102 87.418 18.576 1.00 29.04 122 LEU D CA 1
ATOM 2496 C C . LEU D 2 18 ? 15.983 86.178 18.764 1.00 31.02 122 LEU D C 1
ATOM 2497 O O . LEU D 2 18 ? 17.049 86.228 19.357 1.00 33.98 122 LEU D O 1
ATOM 2502 N N . PHE D 2 19 ? 15.526 85.047 18.265 1.00 29.41 123 PHE D N 1
ATOM 2503 C CA . PHE D 2 19 ? 16.206 83.770 18.414 1.00 29.86 123 PHE D CA 1
ATOM 2504 C C . PHE D 2 19 ? 17.528 83.845 17.658 1.00 31.99 123 PHE D C 1
ATOM 2505 O O . PHE D 2 19 ? 18.538 83.264 18.080 1.00 35.31 123 PHE D O 1
ATOM 2513 N N . ASP D 2 20 ? 17.539 84.564 16.558 1.00 31.71 124 ASP D N 1
ATOM 2514 C CA . ASP D 2 20 ? 18.706 84.681 15.728 1.00 32.29 124 ASP D CA 1
ATOM 2515 C C . ASP D 2 20 ? 19.493 85.990 15.900 1.00 37.05 124 ASP D C 1
ATOM 2516 O O . ASP D 2 20 ? 20.303 86.289 15.083 1.00 39.47 124 ASP D O 1
ATOM 2521 N N . ILE D 2 21 ? 19.250 86.758 16.947 1.00 37.88 125 ILE D N 1
ATOM 2522 C CA . ILE D 2 21 ? 20.049 87.948 17.202 1.00 41.93 125 ILE D CA 1
ATOM 2523 C C . ILE D 2 21 ? 21.524 87.582 17.212 1.00 49.12 125 ILE D C 1
ATOM 2524 O O . ILE D 2 21 ? 21.967 86.764 17.983 1.00 47.04 125 ILE D O 1
ATOM 2529 N N . MET D 2 22 ? 22.268 88.180 16.312 1.00 52.21 126 MET D N 1
ATOM 2530 C CA . MET D 2 22 ? 23.680 87.964 16.272 1.00 60.27 126 MET D CA 1
ATOM 2531 C C . MET D 2 22 ? 23.991 86.481 16.157 1.00 62.39 126 MET D C 1
ATOM 2532 O O . MET D 2 22 ? 24.470 85.881 17.099 1.00 58.16 126 MET D O 1
ATOM 2537 N N . SER D 2 23 ? 23.722 85.894 14.997 1.00 63.74 127 SER D N 1
ATOM 2538 C CA . SER D 2 23 ? 24.104 84.495 14.845 1.00 61.77 127 SER D CA 1
ATOM 2539 C C . SER D 2 23 ? 24.804 84.256 13.512 1.00 68.22 127 SER D C 1
ATOM 2540 O O . SER D 2 23 ? 25.456 85.150 12.973 1.00 77.81 127 SER D O 1
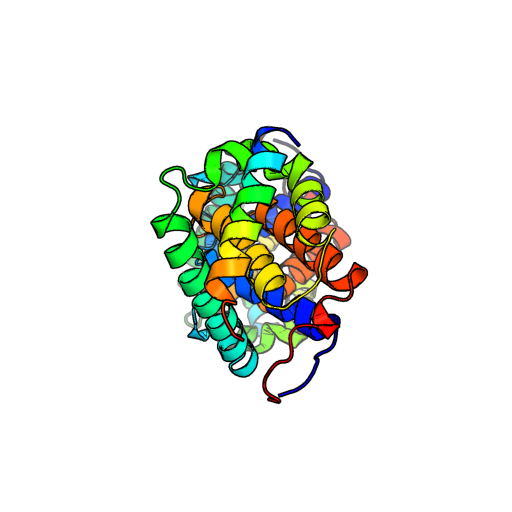#

Radius of gyration: 23.16 Å; Cα contacts (8 Å, |Δi|>4): 360; chains: 4; bounding box: 53×65×30 Å